Protein AF-A0AAV4U122-F1 (afdb_monomer)

Foldseek 3Di:
DDDDDDDDDDDDDDDPVVVVVVVVVCVVVVVVVVVVVVVVVVVVVVVVVVVVVVVVVVVVVVVVVVVVVVVVVVVVVVVVVVVVVVVVVVVCVVPADPVNVVVVVVVVVVVVVVVVVVDDPVRVVVVVVVVVVVVVVCVVPDDPVRVVVVVVVVVVVVVVCVVPDDPVNVVVVVVVVVVVVVVCVVPDDPVNVVVVVVVVVVVVVVVVVPADPVNVVVVVVVVVVVVVVVVVVVVVVVVPPCPPPPPPPVPPPPPPPPPPPPPPPPPPPPDPDPPPDDDDPDDDDPDPDDPDDDDDDPPPDPDPDDDPPPPPDPDDDDDDDDDDDDDDDDDDDDDDDDDDDDDD

pLDDT: mean 79.06, std 22.82, range [31.17, 98.69]

Radius of gyration: 51.63 Å; Cα contacts (8 Å, |Δi|>4): 10; chains: 1; bounding box: 134×92×146 Å

Sequence (344 aa):
MPPKKIAMPRKRRLSKECQNRQDEIRSDRSSEDRQSSLTNIRERTAKESMAKQQRQSNLESNRLSKLQDERSQMSEQREIMRQYNRECYQRFKANETQEERETRLEKQRVYQAQHRIAESPAQREGRLERERARKAEYKAAETREQRERRLERERARKAENIAAETPEERRRRLQYINERNQRVRVTETPEQRQRRLEYLRTWRSKSRAAETEEQRKDRLEDRRKLNARKKNAIKNKEDVVPDEPTVVIKAEPIEFDPEPLKVQNVKKDVGDTVLVGPTVIVKEEPITFGPEPSAYIVIKDEFVVCSEDDTESFADVLPFTKPTSHVTLSVACLGSGRKPSSDQ

Structure (mmCIF, N/CA/C/O backbone):
data_AF-A0AAV4U122-F1
#
_entry.id   AF-A0AAV4U122-F1
#
loop_
_atom_site.group_PDB
_atom_site.id
_atom_site.type_symbol
_atom_site.label_atom_id
_atom_site.label_alt_id
_atom_site.label_comp_id
_atom_site.label_asym_id
_atom_site.label_entity_id
_atom_site.label_seq_id
_atom_site.pdbx_PDB_ins_code
_atom_site.Cartn_x
_atom_site.Cartn_y
_atom_site.Cartn_z
_atom_site.occupancy
_atom_site.B_iso_or_equiv
_atom_site.auth_seq_id
_atom_site.auth_comp_id
_atom_site.auth_asym_id
_atom_site.auth_atom_id
_atom_site.pdbx_PDB_model_num
ATOM 1 N N . MET A 1 1 ? -77.690 -16.891 97.352 1.00 42.00 1 MET A N 1
ATOM 2 C CA . MET A 1 1 ? -78.975 -17.297 96.736 1.00 42.00 1 MET A CA 1
ATOM 3 C C . MET A 1 1 ? -78.689 -18.151 95.504 1.00 42.00 1 MET A C 1
ATOM 5 O O . MET A 1 1 ? -77.839 -17.734 94.726 1.00 42.00 1 MET A O 1
ATOM 9 N N . PRO A 1 2 ? -79.313 -19.330 95.326 1.00 45.41 2 PRO A N 1
ATOM 10 C CA . PRO A 1 2 ? -79.093 -20.171 94.147 1.00 45.41 2 PRO A CA 1
ATOM 11 C C . PRO A 1 2 ? -79.924 -19.693 92.933 1.00 45.41 2 PRO A C 1
ATOM 13 O O . PRO A 1 2 ? -81.013 -19.143 93.127 1.00 45.41 2 PRO A O 1
ATOM 16 N N . PRO A 1 3 ? -79.456 -19.902 91.684 1.00 52.69 3 PRO A N 1
ATOM 17 C CA . PRO A 1 3 ? -80.182 -19.499 90.480 1.00 52.69 3 PRO A CA 1
ATOM 18 C C . PRO A 1 3 ? -81.357 -20.442 90.168 1.00 52.69 3 PRO A C 1
ATOM 20 O O . PRO A 1 3 ? -81.241 -21.669 90.213 1.00 52.69 3 PRO A O 1
ATOM 23 N N . LYS A 1 4 ? -82.508 -19.843 89.835 1.00 50.03 4 LYS A N 1
ATOM 24 C CA . LYS A 1 4 ? -83.760 -20.523 89.472 1.00 50.03 4 LYS A CA 1
ATOM 25 C C . LYS A 1 4 ? -83.616 -21.244 88.125 1.00 50.03 4 LYS A C 1
ATOM 27 O O . LYS A 1 4 ? -83.270 -20.631 87.119 1.00 50.03 4 LYS A O 1
ATOM 32 N N . LYS A 1 5 ? -83.934 -22.542 88.105 1.00 50.88 5 LYS A N 1
ATOM 33 C CA . LYS A 1 5 ? -84.045 -23.356 86.885 1.00 50.88 5 LYS A CA 1
ATOM 34 C C . LYS A 1 5 ? -85.307 -22.946 86.113 1.00 50.88 5 LYS A C 1
ATOM 36 O O . LYS A 1 5 ? -86.414 -23.136 86.607 1.00 50.88 5 LYS A O 1
ATOM 41 N N . ILE A 1 6 ? -85.130 -22.390 84.915 1.00 54.75 6 ILE A N 1
ATOM 42 C CA . ILE A 1 6 ? -86.205 -22.098 83.955 1.00 54.75 6 ILE A CA 1
ATOM 43 C C . ILE A 1 6 ? -86.485 -23.379 83.157 1.00 54.75 6 ILE A C 1
ATOM 45 O O . ILE A 1 6 ? -85.580 -23.955 82.554 1.00 54.75 6 ILE A O 1
ATOM 49 N N . ALA A 1 7 ? -87.733 -23.850 83.190 1.00 48.88 7 ALA A N 1
ATOM 50 C CA . ALA A 1 7 ? -88.181 -25.032 82.462 1.00 48.88 7 ALA A CA 1
ATOM 51 C C . ALA A 1 7 ? -88.261 -24.751 80.950 1.00 48.88 7 ALA A C 1
ATOM 53 O O . ALA A 1 7 ? -88.903 -23.797 80.516 1.00 48.88 7 ALA A O 1
ATOM 54 N N . MET A 1 8 ? -87.612 -25.602 80.152 1.00 50.41 8 MET A N 1
ATOM 55 C CA . MET A 1 8 ? -87.604 -25.535 78.687 1.00 50.41 8 MET A CA 1
ATOM 56 C C . MET A 1 8 ? -88.864 -26.184 78.078 1.00 50.41 8 MET A C 1
ATOM 58 O O . MET A 1 8 ? -89.295 -27.240 78.552 1.00 50.41 8 MET A O 1
ATOM 62 N N . PRO A 1 9 ? -89.434 -25.616 76.997 1.00 50.59 9 PRO A N 1
ATOM 63 C CA . PRO A 1 9 ? -90.628 -26.142 76.343 1.00 50.59 9 PRO A CA 1
ATOM 64 C C . PRO A 1 9 ? -90.343 -27.428 75.548 1.00 50.59 9 PRO A C 1
ATOM 66 O O . PRO A 1 9 ? -89.332 -27.564 74.854 1.00 50.59 9 PRO A O 1
ATOM 69 N N . ARG A 1 10 ? -91.278 -28.384 75.630 1.00 50.94 10 ARG A N 1
ATOM 70 C CA . ARG A 1 10 ? -91.254 -29.660 74.898 1.00 50.94 10 ARG A CA 1
ATOM 71 C C . ARG A 1 10 ? -91.441 -29.428 73.393 1.00 50.94 10 ARG A C 1
ATOM 73 O O . ARG A 1 10 ? -92.459 -28.897 72.958 1.00 50.94 10 ARG A O 1
ATOM 80 N N . LYS A 1 11 ? -90.468 -29.879 72.595 1.00 52.28 11 LYS A N 1
ATOM 81 C CA . LYS A 1 11 ? -90.500 -29.849 71.125 1.00 52.28 11 LYS A CA 1
ATOM 82 C C . LYS A 1 11 ? -91.553 -30.831 70.586 1.00 52.28 11 LYS A C 1
ATOM 84 O O . LYS A 1 11 ? -91.496 -32.024 70.882 1.00 52.28 11 LYS A O 1
ATOM 89 N N . ARG A 1 12 ? -92.499 -30.329 69.782 1.00 51.66 12 ARG A N 1
ATOM 90 C CA . ARG A 1 12 ? -93.449 -31.129 68.986 1.00 51.66 12 ARG A CA 1
ATOM 91 C C . ARG A 1 12 ? -92.683 -31.961 67.944 1.00 51.66 12 ARG A C 1
ATOM 93 O O . ARG A 1 12 ? -91.868 -31.416 67.205 1.00 51.66 12 ARG A O 1
ATOM 100 N N . ARG A 1 13 ? -92.944 -33.273 67.894 1.00 49.69 13 ARG A N 1
ATOM 101 C CA . ARG A 1 13 ? -92.435 -34.200 66.868 1.00 49.69 13 ARG A CA 1
ATOM 102 C C . ARG A 1 13 ? -93.253 -34.026 65.584 1.00 49.69 13 ARG A C 1
ATOM 104 O O . ARG A 1 13 ? -94.455 -34.266 65.599 1.00 49.69 13 ARG A O 1
ATOM 111 N N . LEU A 1 14 ? -92.598 -33.595 64.508 1.00 53.72 14 LEU A N 1
ATOM 112 C CA . LEU A 1 14 ? -93.137 -33.597 63.144 1.00 53.72 14 LEU A CA 1
ATOM 113 C C . LEU A 1 14 ? -93.001 -35.005 62.528 1.00 53.72 14 LEU A C 1
ATOM 115 O O . LEU A 1 14 ? -92.142 -35.781 62.952 1.00 53.72 14 LEU A O 1
ATOM 119 N N . SER A 1 15 ? -93.879 -35.342 61.579 1.00 56.31 15 SER A N 1
ATOM 120 C CA . SER A 1 15 ? -93.974 -36.664 60.942 1.00 56.31 15 SER A CA 1
ATOM 121 C C . SER A 1 15 ? -92.798 -36.964 59.992 1.00 56.31 15 SER A C 1
ATOM 123 O O . SER A 1 15 ? -92.258 -36.072 59.336 1.00 56.31 15 SER A O 1
ATOM 125 N N . LYS A 1 16 ? -92.419 -38.250 59.914 1.00 55.59 16 LYS A N 1
ATOM 126 C CA . LYS A 1 16 ? -91.268 -38.788 59.156 1.00 55.59 16 LYS A CA 1
ATOM 127 C C . LYS A 1 16 ? -91.323 -38.558 57.635 1.00 55.59 16 LYS A C 1
ATOM 129 O O . LYS A 1 16 ? -90.273 -38.452 57.014 1.00 55.59 16 LYS A O 1
ATOM 134 N N . GLU A 1 17 ? -92.504 -38.422 57.028 1.00 50.78 17 GLU A N 1
ATOM 135 C CA . GLU A 1 17 ? -92.631 -38.171 55.576 1.00 50.78 17 GLU A CA 1
ATOM 136 C C . GLU A 1 17 ? -92.289 -36.729 55.165 1.00 50.78 17 GLU A C 1
ATOM 138 O O . GLU A 1 17 ? -91.822 -36.504 54.049 1.00 50.78 17 GLU A O 1
ATOM 143 N N . CYS A 1 18 ? -92.418 -35.747 56.066 1.00 51.50 18 CYS A N 1
ATOM 144 C CA . CYS A 1 18 ? -91.938 -34.384 55.809 1.00 51.50 18 CYS A CA 1
ATOM 145 C C . CYS A 1 18 ? -90.415 -34.242 55.954 1.00 51.50 18 CYS A C 1
ATOM 147 O O . CYS A 1 18 ? -89.854 -33.288 55.422 1.00 51.50 18 CYS A O 1
ATOM 149 N N . GLN A 1 19 ? -89.742 -35.166 56.647 1.00 54.59 19 GLN A N 1
ATOM 150 C CA . GLN A 1 19 ? -88.285 -35.141 56.813 1.00 54.59 19 GLN A CA 1
ATOM 151 C C . GLN A 1 19 ? -87.574 -35.623 55.538 1.00 54.59 19 GLN A C 1
ATOM 153 O O . GLN A 1 19 ? -86.720 -34.906 55.028 1.00 54.59 19 GLN A O 1
ATOM 158 N N . ASN A 1 20 ? -88.029 -36.720 54.920 1.00 54.62 20 ASN A N 1
ATOM 159 C CA . ASN A 1 20 ? -87.391 -37.254 53.705 1.00 54.62 20 ASN A CA 1
ATOM 160 C C . ASN A 1 20 ? -87.456 -36.305 52.486 1.00 54.62 20 ASN A C 1
ATOM 162 O O . ASN A 1 20 ? -86.464 -36.164 51.779 1.00 54.62 20 ASN A O 1
ATOM 166 N N . ARG A 1 21 ? -88.569 -35.585 52.257 1.00 53.28 21 ARG A N 1
ATOM 167 C CA . ARG A 1 21 ? -88.644 -34.568 51.178 1.00 53.28 21 ARG A CA 1
ATOM 168 C C . ARG A 1 21 ? -87.822 -33.307 51.465 1.00 53.28 21 ARG A C 1
ATOM 170 O O . ARG A 1 21 ? -87.384 -32.636 50.534 1.00 53.28 21 ARG A O 1
ATOM 177 N N . GLN A 1 22 ? -87.622 -32.958 52.738 1.00 55.34 22 GLN A N 1
ATOM 178 C CA . GLN A 1 22 ? -86.737 -31.851 53.110 1.00 55.34 22 GLN A CA 1
ATOM 179 C C . GLN A 1 22 ? -85.260 -32.219 52.944 1.00 55.34 22 GLN A C 1
ATOM 181 O O . GLN A 1 22 ? -84.455 -31.326 52.679 1.00 55.34 22 GLN A O 1
ATOM 186 N N . ASP A 1 23 ? -84.916 -33.503 53.048 1.00 54.56 23 ASP A N 1
ATOM 187 C CA . ASP A 1 23 ? -83.544 -33.988 52.922 1.00 54.56 23 ASP A CA 1
ATOM 188 C C . ASP A 1 23 ? -83.091 -34.133 51.451 1.00 54.56 23 ASP A C 1
ATOM 190 O O . ASP A 1 23 ? -81.953 -33.776 51.149 1.00 54.56 23 ASP A O 1
ATOM 194 N N . GLU A 1 24 ? -83.969 -34.498 50.504 1.00 55.50 24 GLU A N 1
ATOM 195 C CA . GLU A 1 24 ? -83.653 -34.469 49.054 1.00 55.50 24 GLU A CA 1
ATOM 196 C C . GLU A 1 24 ? -83.490 -33.035 48.509 1.00 55.50 24 GLU A C 1
ATOM 198 O O . GLU A 1 24 ? -82.498 -32.725 47.852 1.00 55.50 24 GLU A O 1
ATOM 203 N N . ILE A 1 25 ? -84.384 -32.101 48.862 1.00 56.69 25 ILE A N 1
ATOM 204 C CA . ILE A 1 25 ? -84.258 -30.689 48.441 1.00 56.69 25 ILE A CA 1
ATOM 205 C C . ILE A 1 25 ? -83.037 -30.018 49.100 1.00 56.69 25 ILE A C 1
ATOM 207 O O . ILE A 1 25 ? -82.433 -29.111 48.521 1.00 56.69 25 ILE A O 1
ATOM 211 N N . ARG A 1 26 ? -82.636 -30.463 50.301 1.00 56.09 26 ARG A N 1
ATOM 212 C CA . ARG A 1 26 ? -81.369 -30.051 50.928 1.00 56.09 26 ARG A CA 1
ATOM 213 C C . ARG A 1 26 ? -80.151 -30.656 50.245 1.00 56.09 26 ARG A C 1
ATOM 215 O O . ARG A 1 26 ? -79.143 -29.963 50.179 1.00 56.09 26 ARG A O 1
ATOM 222 N N . SER A 1 27 ? -80.226 -31.894 49.763 1.00 56.31 27 SER A N 1
ATOM 223 C CA . SER A 1 27 ? -79.145 -32.564 49.031 1.00 56.31 27 SER A CA 1
ATOM 224 C C . SER A 1 27 ? -78.808 -31.826 47.733 1.00 56.31 27 SER A C 1
ATOM 226 O O . SER A 1 27 ? -77.652 -31.454 47.523 1.00 56.31 27 SER A O 1
ATOM 228 N N . ASP A 1 28 ? -79.817 -31.514 46.917 1.00 53.84 28 ASP A N 1
ATOM 229 C CA . ASP A 1 28 ? -79.586 -30.942 45.585 1.00 53.84 28 ASP A CA 1
ATOM 230 C C . ASP A 1 28 ? -79.215 -29.456 45.640 1.00 53.84 28 ASP A C 1
ATOM 232 O O . ASP A 1 28 ? -78.222 -29.061 45.021 1.00 53.84 28 ASP A O 1
ATOM 236 N N . ARG A 1 29 ? -79.884 -28.655 46.490 1.00 58.53 29 ARG A N 1
ATOM 237 C CA . ARG A 1 29 ? -79.462 -27.263 46.761 1.00 58.53 29 ARG A CA 1
ATOM 238 C C . ARG A 1 29 ? -78.076 -27.200 47.400 1.00 58.53 29 ARG A C 1
ATOM 240 O O . ARG A 1 29 ? -77.280 -26.334 47.059 1.00 58.53 29 ARG A O 1
ATOM 247 N N . SER A 1 30 ? -77.736 -28.162 48.263 1.00 60.34 30 SER A N 1
ATOM 248 C CA . SER A 1 30 ? -76.383 -28.268 48.817 1.00 60.34 30 SER A CA 1
ATOM 249 C C . SER A 1 30 ? -75.344 -28.629 47.754 1.00 60.34 30 SER A C 1
ATOM 251 O O . SER A 1 30 ? -74.167 -28.368 47.996 1.00 60.34 30 SER A O 1
ATOM 253 N N . SER A 1 31 ? -75.709 -29.262 46.638 1.00 70.06 31 SER A N 1
ATOM 254 C CA . SER A 1 31 ? -74.754 -29.643 45.591 1.00 70.06 31 SER A CA 1
ATOM 255 C C . SER A 1 31 ? -74.416 -28.456 44.682 1.00 70.06 31 SER A C 1
ATOM 257 O O . SER A 1 31 ? -73.237 -28.195 44.440 1.00 70.06 31 SER A O 1
ATOM 259 N N . GLU A 1 32 ? -75.421 -27.671 44.282 1.00 75.44 32 GLU A N 1
ATOM 260 C CA . GLU A 1 32 ? -75.258 -26.467 43.460 1.00 75.44 32 GLU A CA 1
ATOM 261 C C . GLU A 1 32 ? -74.572 -25.341 44.244 1.00 75.44 32 GLU A C 1
ATOM 263 O O . GLU A 1 32 ? -73.633 -24.723 43.741 1.00 75.44 32 GLU A O 1
ATOM 268 N N . ASP A 1 33 ? -74.934 -25.148 45.519 1.00 77.12 33 ASP A N 1
ATOM 269 C CA . ASP A 1 33 ? -74.261 -24.187 46.401 1.00 77.12 33 ASP A CA 1
ATOM 270 C C . ASP A 1 33 ? -72.794 -24.575 46.645 1.00 77.12 33 ASP A C 1
ATOM 272 O O . ASP A 1 33 ? -71.914 -23.712 46.709 1.00 77.12 33 ASP A O 1
ATOM 276 N N . ARG A 1 34 ? -72.486 -25.880 46.728 1.00 79.25 34 ARG A N 1
ATOM 277 C CA . ARG A 1 34 ? -71.097 -26.368 46.810 1.00 79.25 34 ARG A CA 1
ATOM 278 C C . ARG A 1 34 ? -70.343 -26.130 45.509 1.00 79.25 34 ARG A C 1
ATOM 280 O O . ARG A 1 34 ? -69.203 -25.679 45.565 1.00 79.25 34 ARG A O 1
ATOM 287 N N . GLN A 1 35 ? -70.948 -26.395 44.354 1.00 83.12 35 GLN A N 1
ATOM 288 C CA . GLN A 1 35 ? -70.315 -26.131 43.060 1.00 83.12 35 GLN A CA 1
ATOM 289 C C . GLN A 1 35 ? -70.069 -24.630 42.853 1.00 83.12 35 GLN A C 1
ATOM 291 O O . GLN A 1 35 ? -68.960 -24.257 42.477 1.00 83.12 35 GLN A O 1
ATOM 296 N N . SER A 1 36 ? -71.031 -23.771 43.202 1.00 84.12 36 SER A N 1
ATOM 297 C CA . SER A 1 36 ? -70.886 -22.309 43.161 1.00 84.12 36 SER A CA 1
ATOM 298 C C . SER A 1 36 ? -69.843 -21.793 44.161 1.00 84.12 36 SER A C 1
ATOM 300 O O . SER A 1 36 ? -69.039 -20.908 43.862 1.00 84.12 36 SER A O 1
ATOM 302 N N . SER A 1 37 ? -69.777 -22.371 45.361 1.00 87.31 37 SER A N 1
ATOM 303 C CA . SER A 1 37 ? -68.721 -22.054 46.328 1.00 87.31 37 SER A CA 1
ATOM 304 C C . SER A 1 37 ? -67.335 -22.421 45.785 1.00 87.31 37 SER A C 1
ATOM 306 O O . SER A 1 37 ? -66.404 -21.617 45.852 1.00 87.31 37 SER A O 1
ATOM 308 N N . LEU A 1 38 ? -67.200 -23.600 45.171 1.00 89.00 38 LEU A N 1
ATOM 309 C CA . LEU A 1 38 ? -65.943 -24.068 44.591 1.00 89.00 38 LEU A CA 1
ATOM 310 C C . LEU A 1 38 ? -65.503 -23.234 43.381 1.00 89.00 38 LEU A C 1
ATOM 312 O O . LEU A 1 38 ? -64.308 -22.957 43.254 1.00 89.00 38 LEU A O 1
ATOM 316 N N . THR A 1 39 ? -66.422 -22.800 42.513 1.00 88.50 39 THR A N 1
ATOM 317 C CA . THR A 1 39 ? -66.088 -21.898 41.396 1.00 88.50 39 THR A CA 1
ATOM 318 C C . THR A 1 39 ? -65.634 -20.536 41.910 1.00 88.50 39 THR A C 1
ATOM 320 O O . THR A 1 39 ? -64.586 -20.055 41.487 1.00 88.50 39 THR A O 1
ATOM 323 N N . ASN A 1 40 ? -66.316 -19.971 42.909 1.00 91.62 40 ASN A N 1
ATOM 324 C CA . ASN A 1 40 ? -65.905 -18.719 43.550 1.00 91.62 40 ASN A CA 1
ATOM 325 C C . ASN A 1 40 ? -64.517 -18.817 44.209 1.00 91.62 40 ASN A C 1
ATOM 327 O O . ASN A 1 40 ? -63.716 -17.884 44.119 1.00 91.62 40 ASN A O 1
ATOM 331 N N . ILE A 1 41 ? -64.197 -19.945 44.852 1.00 92.44 41 ILE A N 1
ATOM 332 C CA . ILE A 1 41 ? -62.864 -20.192 45.425 1.00 92.44 41 ILE A CA 1
ATOM 333 C C . ILE A 1 41 ? -61.809 -20.296 44.313 1.00 92.44 41 ILE A C 1
ATOM 335 O O . ILE A 1 41 ? -60.740 -19.689 44.421 1.00 92.44 41 ILE A O 1
ATOM 339 N N . ARG A 1 42 ? -62.097 -21.010 43.217 1.00 93.75 42 ARG A N 1
ATOM 340 C CA . ARG A 1 42 ? -61.193 -21.112 42.055 1.00 93.75 42 ARG A CA 1
ATOM 341 C C . ARG A 1 42 ? -60.948 -19.759 41.393 1.00 93.75 42 ARG A C 1
ATOM 343 O O . ARG A 1 42 ? -59.808 -19.424 41.100 1.00 93.75 42 ARG A O 1
ATOM 350 N N . GLU A 1 43 ? -61.984 -18.947 41.213 1.00 94.00 43 GLU A N 1
ATOM 351 C CA . GLU A 1 43 ? -61.835 -17.607 40.646 1.00 94.00 43 GLU A CA 1
ATOM 352 C C . GLU A 1 43 ? -61.028 -16.679 41.550 1.00 94.00 43 GLU A C 1
ATOM 354 O O . GLU A 1 43 ? -60.183 -15.931 41.062 1.00 94.00 43 GLU A O 1
ATOM 359 N N . ARG A 1 44 ? -61.254 -16.719 42.868 1.00 94.75 44 ARG A N 1
ATOM 360 C CA . ARG A 1 44 ? -60.465 -15.927 43.824 1.00 94.75 44 ARG A CA 1
ATOM 361 C C . ARG A 1 44 ? -59.003 -16.350 43.817 1.00 94.75 44 ARG A C 1
ATOM 363 O O . ARG A 1 44 ? -58.136 -15.492 43.704 1.00 94.75 44 ARG A O 1
ATOM 370 N N . THR A 1 45 ? -58.731 -17.653 43.861 1.00 94.62 45 THR A N 1
ATOM 371 C CA . THR A 1 45 ? -57.356 -18.175 43.819 1.00 94.62 45 THR A CA 1
ATOM 372 C C . THR A 1 45 ? -56.657 -17.858 42.495 1.00 94.62 45 THR A C 1
ATOM 374 O O . THR A 1 45 ? -55.495 -17.461 42.520 1.00 94.62 45 THR A O 1
ATOM 377 N N . ALA A 1 46 ? -57.361 -17.920 41.358 1.00 95.06 46 ALA A N 1
ATOM 378 C CA . ALA A 1 46 ? -56.834 -17.510 40.054 1.00 95.06 46 ALA A CA 1
ATOM 379 C C . ALA A 1 46 ? -56.570 -15.994 39.970 1.00 95.06 46 ALA A C 1
ATOM 381 O O . ALA A 1 46 ? -55.527 -15.559 39.479 1.00 95.06 46 ALA A O 1
ATOM 382 N N . LYS A 1 47 ? -57.483 -15.161 40.488 1.00 96.19 47 LYS A N 1
ATOM 383 C CA . LYS A 1 47 ? -57.287 -13.703 40.568 1.00 96.19 47 LYS A CA 1
ATOM 384 C C . LYS A 1 47 ? -56.101 -13.357 41.467 1.00 96.19 47 LYS A C 1
ATOM 386 O O . LYS A 1 47 ? -55.282 -12.518 41.102 1.00 96.19 47 LYS A O 1
ATOM 391 N N . GLU A 1 48 ? -55.961 -14.031 42.606 1.00 96.69 48 GLU A N 1
ATOM 392 C CA . GLU A 1 48 ? -54.811 -13.870 43.495 1.00 96.69 48 GLU A CA 1
ATOM 393 C C . GLU A 1 48 ? -53.501 -14.335 42.851 1.00 96.69 48 GLU A C 1
ATOM 395 O O . GLU A 1 48 ? -52.484 -13.660 43.012 1.00 96.69 48 GLU A O 1
ATOM 400 N N . SER A 1 49 ? -53.494 -15.449 42.109 1.00 96.75 49 SER A N 1
ATOM 401 C CA . SER A 1 49 ? -52.290 -15.915 41.413 1.00 96.75 49 SER A CA 1
ATOM 402 C C . SER A 1 49 ? -51.875 -14.956 40.301 1.00 96.75 49 SER A C 1
ATOM 404 O O . SER A 1 49 ? -50.693 -14.630 40.207 1.00 96.75 49 SER A O 1
ATOM 406 N N . MET A 1 50 ? -52.825 -14.433 39.517 1.00 95.75 50 MET A N 1
ATOM 407 C CA . MET A 1 50 ? -52.532 -13.413 38.504 1.00 95.75 50 MET A CA 1
ATOM 408 C C . MET A 1 50 ? -52.041 -12.111 39.139 1.00 95.75 50 MET A C 1
ATOM 410 O O . MET A 1 50 ? -51.040 -11.555 38.696 1.00 95.75 50 MET A O 1
ATOM 414 N N . ALA A 1 51 ? -52.668 -11.650 40.225 1.00 96.62 51 ALA A N 1
ATOM 415 C CA . ALA A 1 51 ? -52.209 -10.465 40.946 1.00 96.62 51 ALA A CA 1
ATOM 416 C C . ALA A 1 51 ? -50.792 -10.653 41.517 1.00 96.62 51 ALA A C 1
ATOM 418 O O . ALA A 1 51 ? -49.987 -9.720 41.502 1.00 96.62 51 ALA A O 1
ATOM 419 N N . LYS A 1 52 ? -50.452 -11.859 41.995 1.00 97.25 52 LYS A N 1
ATOM 420 C CA . LYS A 1 52 ? -49.090 -12.204 42.434 1.00 97.25 52 LYS A CA 1
ATOM 421 C C . LYS A 1 52 ? -48.098 -12.183 41.270 1.00 97.25 52 LYS A C 1
ATOM 423 O O . LYS A 1 52 ? -47.051 -11.558 41.413 1.00 97.25 52 LYS A O 1
ATOM 428 N N . GLN A 1 53 ? -48.436 -12.786 40.129 1.00 96.50 53 GLN A N 1
ATOM 429 C CA . GLN A 1 53 ? -47.597 -12.754 38.925 1.00 96.50 53 GLN A CA 1
ATOM 430 C C . GLN A 1 53 ? -47.385 -11.326 38.416 1.00 96.50 53 GLN A C 1
ATOM 432 O O . GLN A 1 53 ? -46.259 -10.942 38.120 1.00 96.50 53 GLN A O 1
ATOM 437 N N . GLN A 1 54 ? -48.431 -10.499 38.390 1.00 97.12 54 GLN A N 1
ATOM 438 C CA . GLN A 1 54 ? -48.319 -9.102 37.974 1.00 97.12 54 GLN A CA 1
ATOM 439 C C . GLN A 1 54 ? -47.442 -8.294 38.937 1.00 97.12 54 GLN A C 1
ATOM 441 O O . GLN A 1 54 ? -46.609 -7.504 38.502 1.00 97.12 54 GLN A O 1
ATOM 446 N N . ARG A 1 55 ? -47.570 -8.512 40.254 1.00 97.25 55 ARG A N 1
ATOM 447 C CA . ARG A 1 55 ? -46.677 -7.890 41.245 1.00 97.25 55 ARG A CA 1
ATOM 448 C C . ARG A 1 55 ? -45.227 -8.322 41.047 1.00 97.25 55 ARG A C 1
ATOM 450 O O . ARG A 1 55 ? -44.346 -7.474 41.120 1.00 97.25 55 ARG A O 1
ATOM 457 N N . GLN A 1 56 ? -44.981 -9.605 40.787 1.00 96.81 56 GLN A N 1
ATOM 458 C CA . GLN A 1 56 ? -43.640 -10.114 40.493 1.00 96.81 56 GLN A CA 1
ATOM 459 C C . GLN A 1 56 ? -43.075 -9.487 39.219 1.00 96.81 56 GLN A C 1
ATOM 461 O O . GLN A 1 56 ? -41.983 -8.934 39.265 1.00 96.81 56 GLN A O 1
ATOM 466 N N . SER A 1 57 ? -43.851 -9.462 38.137 1.00 97.38 57 SER A N 1
ATOM 467 C CA . SER A 1 57 ? -43.464 -8.826 36.876 1.00 97.38 57 SER A CA 1
ATOM 468 C C . SER A 1 57 ? -43.152 -7.336 37.057 1.00 97.38 57 SER A C 1
ATOM 470 O O . SER A 1 57 ? -42.117 -6.866 36.596 1.00 97.38 57 SER A O 1
ATOM 472 N N . ASN A 1 58 ? -43.966 -6.595 37.813 1.00 97.75 58 ASN A N 1
ATOM 473 C CA . ASN A 1 58 ? -43.695 -5.186 38.110 1.00 97.75 58 ASN A CA 1
ATOM 474 C C . ASN A 1 58 ? -42.412 -5.001 38.941 1.00 97.75 58 ASN A C 1
ATOM 476 O O . ASN A 1 58 ? -41.645 -4.070 38.698 1.00 97.75 58 ASN A O 1
ATOM 480 N N . LEU A 1 59 ? -42.156 -5.880 39.915 1.00 97.56 59 LEU A N 1
ATOM 481 C CA . LEU A 1 59 ? -40.925 -5.853 40.710 1.00 97.56 59 LEU A CA 1
ATOM 482 C C . LEU A 1 59 ? -39.692 -6.165 39.858 1.00 97.56 59 LEU A C 1
ATOM 484 O O . LEU A 1 59 ? -38.659 -5.522 40.031 1.00 97.56 59 LEU A O 1
ATOM 488 N N . GLU A 1 60 ? -39.791 -7.127 38.944 1.00 98.06 60 GLU A N 1
ATOM 489 C CA . GLU A 1 60 ? -38.723 -7.467 38.005 1.00 98.06 60 GLU A CA 1
ATOM 490 C C . GLU A 1 60 ? -38.451 -6.325 37.027 1.00 98.06 60 GLU A C 1
ATOM 492 O O . GLU A 1 60 ? -37.298 -5.923 36.888 1.00 98.06 60 GLU A O 1
ATOM 497 N N . SER A 1 61 ? -39.490 -5.720 36.447 1.00 97.62 61 SER A N 1
ATOM 498 C CA . SER A 1 61 ? -39.361 -4.537 35.587 1.00 97.62 61 SER A CA 1
ATOM 499 C C . SER A 1 61 ? -38.685 -3.373 36.313 1.00 97.62 61 SER A C 1
ATOM 501 O O . SER A 1 61 ? -37.753 -2.773 35.782 1.00 97.62 61 SER A O 1
ATOM 503 N N . ASN A 1 62 ? -39.071 -3.098 37.563 1.00 97.75 62 ASN A N 1
ATOM 504 C CA . ASN A 1 62 ? -38.437 -2.052 38.371 1.00 97.75 62 ASN A CA 1
ATOM 505 C C . ASN A 1 62 ? -36.968 -2.373 38.689 1.00 97.75 62 ASN A C 1
ATOM 507 O O . ASN A 1 62 ? -36.118 -1.483 38.659 1.00 97.75 62 ASN A O 1
ATOM 511 N N . ARG A 1 63 ? -36.645 -3.642 38.975 1.00 98.00 63 ARG A N 1
ATOM 512 C CA . ARG A 1 63 ? -35.257 -4.088 39.189 1.00 98.00 63 ARG A CA 1
ATOM 513 C C . ARG A 1 63 ? -34.416 -3.928 37.926 1.00 98.00 63 ARG A C 1
ATOM 515 O O . ARG A 1 63 ? -33.298 -3.431 38.016 1.00 98.00 63 ARG A O 1
ATOM 522 N N . LEU A 1 64 ? -34.945 -4.322 36.769 1.00 98.06 64 LEU A N 1
ATOM 523 C CA . LEU A 1 64 ? -34.258 -4.202 35.484 1.00 98.06 64 LEU A CA 1
ATOM 524 C C . LEU A 1 64 ? -34.038 -2.741 35.091 1.00 98.06 64 LEU A C 1
ATOM 526 O O . LEU A 1 64 ? -32.925 -2.395 34.707 1.00 98.06 64 LEU A O 1
ATOM 530 N N . SER A 1 65 ? -35.050 -1.884 35.265 1.00 97.81 65 SER A N 1
ATOM 531 C CA . SER A 1 65 ? -34.914 -0.440 35.041 1.00 97.81 65 SER A CA 1
ATOM 532 C C . SER A 1 65 ? -33.795 0.140 35.902 1.00 97.81 65 SER A C 1
ATOM 534 O O . SER A 1 65 ? -32.895 0.792 35.383 1.00 97.81 65 SER A O 1
ATOM 536 N N . LYS A 1 66 ? -33.775 -0.187 37.201 1.00 98.00 66 LYS A N 1
ATOM 537 C CA . LYS A 1 66 ? -32.732 0.289 38.116 1.00 98.00 66 LYS A CA 1
ATOM 538 C C . LYS A 1 66 ? -31.328 -0.168 37.697 1.00 98.00 66 LYS A C 1
ATOM 540 O O . LYS A 1 66 ? -30.400 0.632 37.695 1.00 98.00 66 LYS A O 1
ATOM 545 N N . LEU A 1 67 ? -31.170 -1.435 37.308 1.00 97.94 67 LEU A N 1
ATOM 546 C CA . LEU A 1 67 ? -29.888 -1.958 36.817 1.00 97.94 67 LEU A CA 1
ATOM 547 C C . LEU A 1 67 ? -29.450 -1.289 35.506 1.00 97.94 67 LEU A C 1
ATOM 549 O O . LEU A 1 67 ? -28.255 -1.090 35.280 1.00 97.94 67 LEU A O 1
ATOM 553 N N . GLN A 1 68 ? -30.398 -0.953 34.631 1.00 97.25 68 GLN A N 1
ATOM 554 C CA . GLN A 1 68 ? -30.117 -0.245 33.387 1.00 97.25 68 GLN A CA 1
ATOM 555 C C . GLN A 1 68 ? -29.660 1.195 33.648 1.00 97.25 68 GLN A C 1
ATOM 557 O O . GLN A 1 68 ? -28.692 1.640 33.024 1.00 97.25 68 GLN A O 1
ATOM 562 N N . ASP A 1 69 ? -30.286 1.888 34.597 1.00 97.50 69 ASP A N 1
ATOM 563 C CA . ASP A 1 69 ? -29.892 3.237 35.009 1.00 97.50 69 ASP A CA 1
ATOM 564 C C . ASP A 1 69 ? -28.492 3.229 35.637 1.00 97.50 69 ASP A C 1
ATOM 566 O O . ASP A 1 69 ? -27.622 3.998 35.227 1.00 97.50 69 ASP A O 1
ATOM 570 N N . GLU A 1 70 ? -28.218 2.290 36.549 1.00 97.69 70 GLU A N 1
ATOM 571 C CA . GLU A 1 70 ? -26.892 2.109 37.158 1.00 97.69 70 GLU A CA 1
ATOM 572 C C . GLU A 1 70 ? -25.817 1.791 36.103 1.00 97.69 70 GLU A C 1
ATOM 574 O O . GLU A 1 70 ? -24.720 2.357 36.126 1.00 97.69 70 GLU A O 1
ATOM 579 N N . ARG A 1 71 ? -26.120 0.930 35.120 1.00 97.94 71 ARG A N 1
ATOM 580 C CA . ARG A 1 71 ? -25.200 0.625 34.011 1.00 97.94 71 ARG A CA 1
ATOM 581 C C . ARG A 1 71 ? -24.931 1.853 33.140 1.00 97.94 71 ARG A C 1
ATOM 583 O O . ARG A 1 71 ? -23.792 2.034 32.704 1.00 97.94 71 ARG A O 1
ATOM 590 N N . SER A 1 72 ? -25.950 2.676 32.901 1.00 97.31 72 SER A N 1
ATOM 591 C CA . SER A 1 72 ? -25.839 3.909 32.116 1.00 97.31 72 SER A CA 1
ATOM 592 C C . SER A 1 72 ? -24.968 4.931 32.846 1.00 97.31 72 SER A C 1
ATOM 594 O O . SER A 1 72 ? -23.963 5.366 32.284 1.00 97.31 72 SER A O 1
ATOM 596 N N . GLN A 1 73 ? -25.226 5.174 34.134 1.00 97.00 73 GLN A N 1
ATOM 597 C CA . GLN A 1 73 ? -24.404 6.045 34.985 1.00 97.00 73 GLN A CA 1
ATOM 598 C C . GLN A 1 73 ? -22.942 5.584 35.047 1.00 97.00 73 GLN A C 1
ATOM 600 O O . GLN A 1 73 ? -22.023 6.384 34.877 1.00 97.00 73 GLN A O 1
ATOM 605 N N . MET A 1 74 ? -22.698 4.282 35.219 1.00 97.25 74 MET A N 1
ATOM 606 C CA . MET A 1 74 ? -21.337 3.735 35.212 1.00 97.25 74 MET A CA 1
ATOM 607 C C . MET A 1 74 ? -20.647 3.899 33.853 1.00 97.25 74 MET A C 1
ATOM 609 O O . MET A 1 74 ? -19.430 4.091 33.796 1.00 97.25 74 MET A O 1
ATOM 613 N N . SER A 1 75 ? -21.390 3.807 32.747 1.00 97.62 75 SER A N 1
ATOM 614 C CA . SER A 1 75 ? -20.840 4.032 31.408 1.00 97.62 75 SER A CA 1
ATOM 615 C C . SER A 1 75 ? -20.477 5.501 31.178 1.00 97.62 75 SER A C 1
ATOM 617 O O . SER A 1 75 ? -19.389 5.779 30.672 1.00 97.62 75 SER A O 1
ATOM 619 N N . GLU A 1 76 ? -21.317 6.428 31.642 1.00 97.69 76 GLU A N 1
ATOM 620 C CA . GLU A 1 76 ? -21.085 7.872 31.572 1.00 97.69 76 GLU A CA 1
ATOM 621 C C . GLU A 1 76 ? -19.876 8.276 32.414 1.00 97.69 76 GLU A C 1
ATOM 623 O O . GLU A 1 76 ? -18.967 8.933 31.913 1.00 97.69 76 GLU A O 1
ATOM 628 N N . GLN A 1 77 ? -19.791 7.797 33.658 1.00 97.62 77 GLN A N 1
ATOM 629 C CA . GLN A 1 77 ? -18.635 8.038 34.524 1.00 97.62 77 GLN A CA 1
ATOM 630 C C . GLN A 1 77 ? -17.328 7.527 33.900 1.00 97.62 77 GLN A C 1
ATOM 632 O O . GLN A 1 77 ? -16.299 8.205 33.959 1.00 97.62 77 GLN A O 1
ATOM 637 N N . ARG A 1 78 ? -17.351 6.350 33.256 1.00 98.06 78 ARG A N 1
ATOM 638 C CA . ARG A 1 78 ? -16.185 5.826 32.526 1.00 98.06 78 ARG A CA 1
ATOM 639 C C . ARG A 1 78 ? -15.804 6.715 31.349 1.00 98.06 78 ARG A C 1
ATOM 641 O O . ARG A 1 78 ? -14.611 6.889 31.105 1.00 98.06 78 ARG A O 1
ATOM 648 N N . GLU A 1 79 ? -16.772 7.260 30.619 1.00 98.19 79 GLU A N 1
ATOM 649 C CA . GLU A 1 79 ? -16.485 8.144 29.489 1.00 98.19 79 GLU A CA 1
ATOM 650 C C . GLU A 1 79 ? -15.952 9.503 29.951 1.00 98.19 79 GLU A C 1
ATOM 652 O O . GLU A 1 79 ? -14.960 9.971 29.394 1.00 98.19 79 GLU A O 1
ATOM 657 N N . ILE A 1 80 ? -16.500 10.073 31.029 1.00 98.38 80 ILE A N 1
ATOM 658 C CA . ILE A 1 80 ? -15.966 11.281 31.675 1.00 98.38 80 ILE A CA 1
ATOM 659 C C . ILE A 1 80 ? -14.507 11.052 32.090 1.00 98.38 80 ILE A C 1
ATOM 661 O O . ILE A 1 80 ? -13.633 11.854 31.767 1.00 98.38 80 ILE A O 1
ATOM 665 N N . MET A 1 81 ? -14.203 9.915 32.724 1.00 98.25 81 MET A N 1
ATOM 666 C CA . MET A 1 81 ? -12.830 9.578 33.110 1.00 98.25 81 MET A CA 1
ATOM 667 C C . MET A 1 81 ? -11.902 9.416 31.892 1.00 98.25 81 MET A C 1
ATOM 669 O O . MET A 1 81 ? -10.745 9.835 31.917 1.00 98.25 81 MET A O 1
ATOM 673 N N . ARG A 1 82 ? -12.392 8.837 30.787 1.00 98.19 82 ARG A N 1
ATOM 674 C CA . ARG A 1 82 ? -11.628 8.741 29.530 1.00 98.19 82 ARG A CA 1
ATOM 675 C C . ARG A 1 82 ? -11.369 10.114 28.916 1.00 98.19 82 ARG A C 1
ATOM 677 O O . ARG A 1 82 ? -10.265 10.335 28.424 1.00 98.19 82 ARG A O 1
ATOM 684 N N . GLN A 1 83 ? -12.351 11.012 28.934 1.00 98.44 83 GLN A N 1
ATOM 685 C CA . GLN A 1 83 ? -12.204 12.390 28.459 1.00 98.44 83 GLN A CA 1
ATOM 686 C C . GLN A 1 83 ? -11.156 13.136 29.280 1.00 98.44 83 GLN A C 1
ATOM 688 O O . GLN A 1 83 ? -10.182 13.616 28.705 1.00 98.44 83 GLN A O 1
ATOM 693 N N . TYR A 1 84 ? -11.280 13.104 30.607 1.00 98.31 84 TYR A N 1
ATOM 694 C CA . TYR A 1 84 ? -10.313 13.705 31.521 1.00 98.31 84 TYR A CA 1
ATOM 695 C C . TYR A 1 84 ? -8.885 13.193 31.266 1.00 98.31 84 TYR A C 1
ATOM 697 O O . TYR A 1 84 ? -7.965 13.982 31.066 1.00 98.31 84 TYR A O 1
ATOM 705 N N . ASN A 1 85 ? -8.694 11.874 31.146 1.00 98.19 85 ASN A N 1
ATOM 706 C CA . ASN A 1 85 ? -7.381 11.295 30.843 1.00 98.19 85 ASN A CA 1
ATOM 707 C C . ASN A 1 85 ? -6.835 11.722 29.469 1.00 98.19 85 ASN A C 1
ATOM 709 O O . ASN A 1 85 ? -5.631 11.959 29.335 1.00 98.19 85 ASN A O 1
ATOM 713 N N . ARG A 1 86 ? -7.694 11.841 28.443 1.00 98.38 86 ARG A N 1
ATOM 714 C CA . ARG A 1 86 ? -7.296 12.360 27.123 1.00 98.38 86 ARG A CA 1
ATOM 715 C C . ARG A 1 86 ? -6.827 13.809 27.225 1.00 98.38 86 ARG A C 1
ATOM 717 O O . ARG A 1 86 ? -5.786 14.132 26.658 1.00 98.38 86 ARG A O 1
ATOM 724 N N . GLU A 1 87 ? -7.545 14.651 27.960 1.00 98.50 87 GLU A N 1
ATOM 725 C CA . GLU A 1 87 ? -7.191 16.059 28.163 1.00 98.50 87 GLU A CA 1
ATOM 726 C C . GLU A 1 87 ? -5.895 16.217 28.959 1.00 98.50 87 GLU A C 1
ATOM 728 O O . GLU A 1 87 ? -5.003 16.951 28.535 1.00 98.50 87 GLU A O 1
ATOM 733 N N . CYS A 1 88 ? -5.736 15.485 30.064 1.00 98.31 88 CYS A N 1
ATOM 734 C CA . CYS A 1 88 ? -4.494 15.472 30.836 1.00 98.31 88 CYS A CA 1
ATOM 735 C C . CYS A 1 88 ? -3.302 15.047 29.971 1.00 98.31 88 CYS A C 1
ATOM 737 O O . CYS A 1 88 ? -2.256 15.693 30.004 1.00 98.31 88 CYS A O 1
ATOM 739 N N . TYR A 1 89 ? -3.464 14.009 29.146 1.00 97.31 89 TYR A N 1
ATOM 740 C CA . TYR A 1 89 ? -2.414 13.549 28.239 1.00 97.31 89 TYR A CA 1
ATOM 741 C C . TYR A 1 89 ? -2.089 14.563 27.134 1.00 97.31 89 TYR A C 1
ATOM 743 O O . TYR A 1 89 ? -0.924 14.742 26.778 1.00 97.31 89 TYR A O 1
ATOM 751 N N . GLN A 1 90 ? -3.099 15.247 26.591 1.00 97.88 90 GLN A N 1
ATOM 752 C CA . GLN A 1 90 ? -2.894 16.318 25.614 1.00 97.88 90 GLN A CA 1
ATOM 753 C C . GLN A 1 90 ? -2.159 17.509 26.232 1.00 97.88 90 GLN A C 1
ATOM 755 O O . GLN A 1 90 ? -1.213 18.001 25.624 1.00 97.88 90 GLN A O 1
ATOM 760 N N . ARG A 1 91 ? -2.531 17.927 27.449 1.00 98.38 91 ARG A N 1
ATOM 761 C CA . ARG A 1 91 ? -1.833 18.991 28.190 1.00 98.38 91 ARG A CA 1
ATOM 762 C C . ARG A 1 91 ? -0.386 18.612 28.490 1.00 98.38 91 ARG A C 1
ATOM 764 O O . ARG A 1 91 ? 0.505 19.419 28.258 1.00 98.38 91 ARG A O 1
ATOM 771 N N . PHE A 1 92 ? -0.147 17.375 28.929 1.00 97.81 92 PHE A N 1
ATOM 772 C CA . PHE A 1 92 ? 1.205 16.853 29.130 1.00 97.81 92 PHE A CA 1
ATOM 773 C C . PHE A 1 92 ? 2.036 16.936 27.841 1.00 97.81 92 PHE A C 1
ATOM 775 O O . PHE A 1 92 ? 3.144 17.452 27.866 1.00 97.81 92 PHE A O 1
ATOM 782 N N . LYS A 1 93 ? 1.480 16.513 26.696 1.00 97.50 93 LYS A N 1
ATOM 783 C CA . LYS A 1 93 ? 2.156 16.617 25.391 1.00 97.50 93 LYS A CA 1
ATOM 784 C C . LYS A 1 93 ? 2.384 18.047 24.913 1.00 97.50 93 LYS A C 1
ATOM 786 O O . LYS A 1 93 ? 3.362 18.289 24.219 1.00 97.50 93 LYS A O 1
ATOM 791 N N . ALA A 1 94 ? 1.465 18.960 25.209 1.00 98.06 94 ALA A N 1
ATOM 792 C CA . ALA A 1 94 ? 1.582 20.357 24.802 1.00 98.06 94 ALA A CA 1
ATOM 793 C C . ALA A 1 94 ? 2.686 21.091 25.578 1.00 98.06 94 ALA A C 1
ATOM 795 O O . ALA A 1 94 ? 3.327 21.974 25.019 1.00 98.06 94 ALA A O 1
ATOM 796 N N . ASN A 1 95 ? 2.918 20.696 26.832 1.00 98.38 95 ASN A N 1
ATOM 797 C CA . ASN A 1 95 ? 3.937 21.277 27.709 1.00 98.38 95 ASN A CA 1
ATOM 798 C C . ASN A 1 95 ? 5.276 20.518 27.681 1.00 98.38 95 ASN A C 1
ATOM 800 O O . ASN A 1 95 ? 6.189 20.872 28.421 1.00 98.38 95 ASN A O 1
ATOM 804 N N . GLU A 1 96 ? 5.381 19.465 26.871 1.00 98.25 96 GLU A N 1
ATOM 805 C CA . GLU A 1 96 ? 6.574 18.627 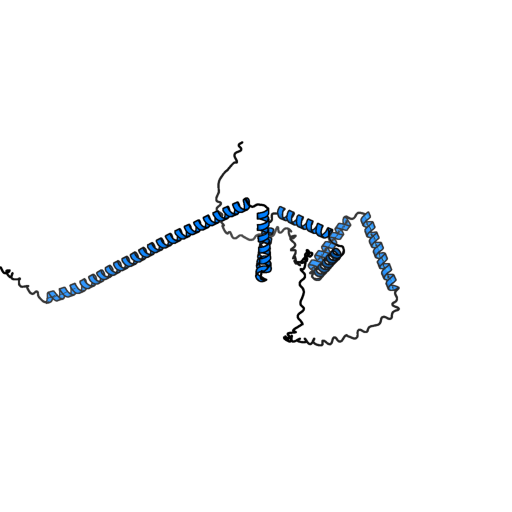26.759 1.00 98.25 96 GLU A CA 1
ATOM 806 C C . GLU A 1 96 ? 7.714 19.411 26.096 1.00 98.25 96 GLU A C 1
ATOM 808 O O . GLU A 1 96 ? 7.547 19.985 25.015 1.00 98.25 96 GLU A O 1
ATOM 813 N N . THR A 1 97 ? 8.891 19.415 26.721 1.00 98.56 97 THR A N 1
ATOM 814 C CA . THR A 1 97 ? 10.095 19.986 26.103 1.00 98.56 97 THR A CA 1
ATOM 815 C C . THR A 1 97 ? 10.566 19.125 24.925 1.00 98.56 97 THR A C 1
ATOM 817 O O . THR A 1 97 ? 10.218 17.949 24.800 1.00 98.56 97 THR A O 1
ATOM 820 N N . GLN A 1 98 ? 11.384 19.684 24.029 1.00 98.44 98 GLN A N 1
ATOM 821 C CA . GLN A 1 98 ? 11.888 18.927 22.877 1.00 98.44 98 GLN A CA 1
ATOM 822 C C . GLN A 1 98 ? 12.713 17.694 23.305 1.00 98.44 98 GLN A C 1
ATOM 824 O O . GLN A 1 98 ? 12.559 16.631 22.705 1.00 98.44 98 GLN A O 1
ATOM 829 N N . GLU A 1 99 ? 13.516 17.796 24.369 1.00 98.50 99 GLU A N 1
ATOM 830 C CA . GLU A 1 99 ? 14.305 16.677 24.911 1.00 98.50 99 GLU A CA 1
ATOM 831 C C . GLU A 1 99 ? 13.412 15.576 25.507 1.00 98.50 99 GLU A C 1
ATOM 833 O O . GLU A 1 99 ? 13.580 14.389 25.216 1.00 98.50 99 GLU A O 1
ATOM 838 N N . GLU A 1 100 ? 12.398 15.946 26.293 1.00 98.44 100 GLU A N 1
ATOM 839 C CA . GLU A 1 100 ? 11.412 14.992 26.818 1.00 98.44 100 GLU A CA 1
ATOM 840 C C . GLU A 1 100 ? 10.653 14.295 25.681 1.00 98.44 100 GLU A C 1
ATOM 842 O O . GLU A 1 100 ? 10.465 13.075 25.694 1.00 98.44 100 GLU A O 1
ATOM 847 N N . ARG A 1 101 ? 10.294 15.044 24.633 1.00 97.75 101 ARG A N 1
ATOM 848 C CA . ARG A 1 101 ? 9.641 14.499 23.443 1.00 97.75 101 ARG A CA 1
ATOM 849 C C . ARG A 1 101 ? 10.524 13.492 22.722 1.00 97.75 101 ARG A C 1
ATOM 851 O O . ARG A 1 101 ? 10.033 12.432 22.325 1.00 97.75 101 ARG A O 1
ATOM 858 N N . GLU A 1 102 ? 11.799 13.807 22.532 1.00 98.31 102 GLU A N 1
ATOM 859 C CA . GLU A 1 102 ? 12.762 12.911 21.894 1.00 98.31 102 GLU A CA 1
ATOM 860 C C . GLU A 1 102 ? 12.986 11.651 22.726 1.00 98.31 102 GLU A C 1
ATOM 862 O O . GLU A 1 102 ? 12.859 10.550 22.191 1.00 98.31 102 GLU A O 1
ATOM 867 N N . THR A 1 103 ? 13.191 11.779 24.038 1.00 98.31 103 THR A N 1
ATOM 868 C CA . THR A 1 103 ? 13.343 10.618 24.930 1.00 98.31 103 THR A CA 1
ATOM 869 C C . THR A 1 103 ? 12.086 9.743 24.960 1.00 98.31 103 THR A C 1
ATOM 871 O O . THR A 1 103 ? 12.187 8.513 24.928 1.00 98.31 103 THR A O 1
ATOM 874 N N . ARG A 1 104 ? 10.880 10.331 24.952 1.00 97.88 104 ARG A N 1
ATOM 875 C CA . ARG A 1 104 ? 9.615 9.586 24.847 1.00 97.88 104 ARG A CA 1
ATOM 876 C C . ARG A 1 104 ? 9.484 8.862 23.507 1.00 97.88 104 ARG A C 1
ATOM 878 O O . ARG A 1 104 ? 9.059 7.704 23.483 1.00 97.88 104 ARG A O 1
ATOM 885 N N . LEU A 1 105 ? 9.807 9.525 22.395 1.00 97.50 105 LEU A N 1
ATOM 886 C CA . LEU A 1 105 ? 9.781 8.910 21.064 1.00 97.50 105 LEU A CA 1
ATOM 887 C C . LEU A 1 105 ? 10.820 7.794 20.943 1.00 97.50 105 LEU A C 1
ATOM 889 O O . LEU A 1 105 ? 10.518 6.759 20.353 1.00 97.50 105 LEU A O 1
ATOM 893 N N . GLU A 1 106 ? 11.998 7.961 21.536 1.00 98.50 106 GLU A N 1
ATOM 894 C CA . GLU A 1 106 ? 13.047 6.946 21.530 1.00 98.50 106 GLU A CA 1
ATOM 895 C C . GLU A 1 106 ? 12.628 5.704 22.317 1.00 98.50 106 GLU A C 1
ATOM 897 O O . GLU A 1 106 ? 12.641 4.597 21.780 1.00 98.50 106 GLU A O 1
ATOM 902 N N . LYS A 1 107 ? 12.090 5.883 23.531 1.00 98.50 107 LYS A N 1
ATOM 903 C CA . LYS A 1 107 ? 11.474 4.784 24.297 1.00 98.50 107 LYS A CA 1
ATOM 904 C C . LYS A 1 107 ? 10.399 4.056 23.484 1.00 98.50 107 LYS A C 1
ATOM 906 O O . LYS A 1 107 ? 10.331 2.827 23.501 1.00 98.50 107 LYS A O 1
ATOM 911 N N . GLN A 1 108 ? 9.575 4.794 22.736 1.00 98.38 108 GLN A N 1
ATOM 912 C CA . GLN A 1 108 ? 8.549 4.207 21.874 1.00 98.38 108 GLN A CA 1
ATOM 913 C C . GLN A 1 108 ? 9.147 3.412 20.699 1.00 98.38 108 GLN A C 1
ATOM 915 O O . GLN A 1 108 ? 8.630 2.339 20.380 1.00 98.38 108 GLN A O 1
ATOM 920 N N . ARG A 1 109 ? 10.218 3.902 20.059 1.00 98.31 109 ARG A N 1
ATOM 921 C CA . ARG A 1 109 ? 10.926 3.189 18.979 1.00 98.31 109 ARG A CA 1
ATOM 922 C C . ARG A 1 109 ? 11.553 1.897 19.488 1.00 98.31 109 ARG A C 1
ATOM 924 O O . ARG A 1 109 ? 11.326 0.858 18.874 1.00 98.31 109 ARG A O 1
ATOM 931 N N . VAL A 1 110 ? 12.259 1.949 20.621 1.00 98.56 110 VAL A N 1
ATOM 932 C CA . VAL A 1 110 ? 12.876 0.776 21.262 1.00 98.56 110 VAL A CA 1
ATOM 933 C C . VAL A 1 110 ? 11.817 -0.271 21.594 1.00 98.56 110 VAL A C 1
ATOM 935 O O . VAL A 1 110 ? 11.957 -1.426 21.196 1.00 98.56 110 VAL A O 1
ATOM 938 N N . TYR A 1 111 ? 10.711 0.133 22.225 1.00 98.56 111 TYR A N 1
ATOM 939 C CA . TYR A 1 111 ? 9.606 -0.775 22.533 1.00 98.56 111 TYR A CA 1
ATOM 940 C C . TYR A 1 111 ? 9.018 -1.431 21.272 1.00 98.56 111 TYR A C 1
ATOM 942 O O . TYR A 1 111 ? 8.818 -2.644 21.231 1.00 98.56 111 TYR A O 1
ATOM 950 N N . GLN A 1 112 ? 8.771 -0.657 20.209 1.00 98.38 112 GLN A N 1
ATOM 951 C CA . GLN A 1 112 ? 8.263 -1.205 18.946 1.00 98.38 112 GLN A CA 1
ATOM 952 C C . GLN A 1 112 ? 9.266 -2.140 18.265 1.00 98.38 112 GLN A C 1
ATOM 954 O O . GLN A 1 112 ? 8.855 -3.143 17.685 1.00 98.38 112 GLN A O 1
ATOM 959 N N . ALA A 1 113 ? 10.561 -1.824 18.310 1.00 98.12 113 ALA A N 1
ATOM 960 C CA . ALA A 1 113 ? 11.610 -2.673 17.759 1.00 98.12 113 ALA A CA 1
ATOM 961 C C . ALA A 1 113 ? 11.678 -4.010 18.508 1.0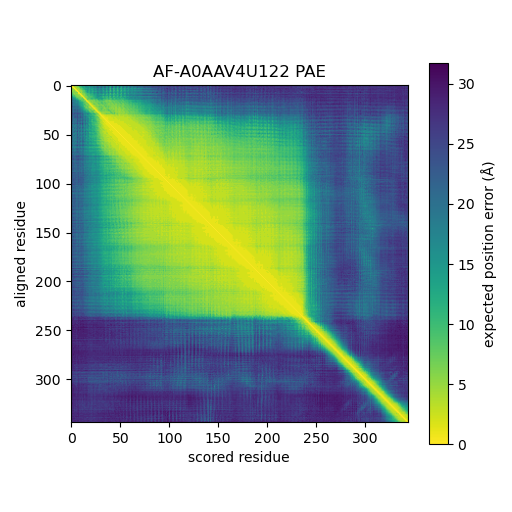0 98.12 113 ALA A C 1
ATOM 963 O O . ALA A 1 113 ? 11.624 -5.060 17.872 1.00 98.12 113 ALA A O 1
ATOM 964 N N . GLN A 1 114 ? 11.685 -3.978 19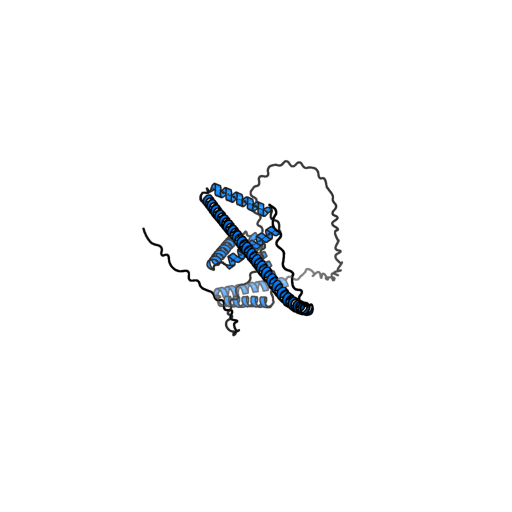.844 1.00 98.56 114 GLN A N 1
ATOM 965 C CA . GLN A 1 114 ? 11.643 -5.176 20.687 1.00 98.56 114 GLN A CA 1
ATOM 966 C C . GLN A 1 114 ? 10.393 -6.017 20.412 1.00 98.56 114 GLN A C 1
ATOM 968 O O . GLN A 1 114 ? 10.500 -7.224 20.209 1.00 98.56 114 GLN A O 1
ATOM 973 N N . HIS A 1 115 ? 9.220 -5.383 20.312 1.00 98.44 115 HIS A N 1
ATOM 974 C CA . HIS A 1 115 ? 7.985 -6.081 19.960 1.00 98.44 115 HIS A CA 1
ATOM 975 C C . HIS A 1 115 ? 8.085 -6.758 18.585 1.00 98.44 115 HIS A C 1
ATOM 977 O O . HIS A 1 115 ? 7.697 -7.911 18.450 1.00 98.44 115 HIS A O 1
ATOM 983 N N . ARG A 1 116 ? 8.642 -6.083 17.567 1.00 98.25 116 ARG A N 1
ATOM 984 C CA . ARG A 1 116 ? 8.825 -6.659 16.219 1.00 98.25 116 ARG A CA 1
ATOM 985 C C . ARG A 1 116 ? 9.819 -7.818 16.188 1.00 98.25 116 ARG A C 1
ATOM 987 O O . ARG A 1 116 ? 9.636 -8.723 15.384 1.00 98.25 116 ARG A O 1
ATOM 994 N N . ILE A 1 117 ? 10.857 -7.783 17.023 1.00 98.44 117 ILE A N 1
ATOM 995 C CA . ILE A 1 117 ? 11.826 -8.881 17.155 1.00 98.44 117 ILE A CA 1
ATOM 996 C C . ILE A 1 117 ? 11.163 -10.101 17.811 1.00 98.44 117 ILE A C 1
ATOM 998 O O . ILE A 1 117 ? 11.420 -11.226 17.398 1.00 98.44 117 ILE A O 1
ATOM 1002 N N . ALA A 1 118 ? 10.280 -9.878 18.787 1.00 98.56 118 ALA A N 1
ATOM 1003 C CA . ALA A 1 118 ? 9.559 -10.935 19.497 1.00 98.56 118 ALA A CA 1
ATOM 1004 C C . ALA A 1 118 ? 8.310 -11.469 18.757 1.00 98.56 118 ALA A C 1
ATOM 1006 O O . ALA A 1 118 ? 7.671 -12.405 19.237 1.00 98.56 118 ALA A O 1
ATOM 1007 N N . GLU A 1 119 ? 7.930 -10.887 17.613 1.00 98.50 119 GLU A N 1
ATOM 1008 C CA . GLU A 1 119 ? 6.761 -11.316 16.835 1.00 98.50 119 GLU A CA 1
ATOM 1009 C C . GLU A 1 119 ? 6.942 -12.741 16.287 1.00 98.50 119 GLU A C 1
ATOM 1011 O O . GLU A 1 119 ? 7.891 -13.039 15.562 1.00 98.50 119 GLU A O 1
ATOM 1016 N N . SER A 1 120 ? 5.961 -13.610 16.544 1.00 98.62 120 SER A N 1
ATOM 1017 C CA . SER A 1 120 ? 5.866 -14.892 15.833 1.00 98.62 120 SER A CA 1
ATOM 1018 C C . SER A 1 120 ? 5.590 -14.675 14.332 1.00 98.62 120 SER A C 1
ATOM 1020 O O . SER A 1 120 ? 4.994 -13.656 13.958 1.00 98.62 120 SER A O 1
ATOM 1022 N N . PRO A 1 121 ? 5.932 -15.634 13.448 1.00 98.56 121 PRO A N 1
ATOM 1023 C CA . PRO A 1 121 ? 5.638 -15.527 12.016 1.00 98.56 121 PRO A CA 1
ATOM 1024 C C . PRO A 1 121 ? 4.161 -15.226 11.714 1.00 98.56 121 PRO A C 1
ATOM 1026 O O . PRO A 1 121 ? 3.875 -14.352 10.899 1.00 98.56 121 PRO A O 1
ATOM 1029 N N . ALA A 1 122 ? 3.228 -15.857 12.439 1.00 98.56 122 ALA A N 1
ATOM 1030 C CA . ALA A 1 122 ? 1.790 -15.628 12.278 1.00 98.56 122 ALA A CA 1
ATOM 1031 C C . ALA A 1 122 ? 1.362 -14.208 12.695 1.00 98.56 122 ALA A C 1
ATOM 1033 O O . ALA A 1 122 ? 0.585 -13.551 12.002 1.00 98.56 122 ALA A O 1
ATOM 1034 N N . GLN A 1 123 ? 1.900 -13.685 13.804 1.00 98.62 123 GLN A N 1
ATOM 1035 C CA . GLN A 1 123 ? 1.639 -12.302 14.223 1.00 98.62 123 GLN A CA 1
ATOM 1036 C C . GLN A 1 123 ? 2.213 -11.292 13.224 1.00 98.62 123 GLN A C 1
ATOM 1038 O O . GLN A 1 123 ? 1.555 -10.296 12.909 1.00 98.62 123 GLN A O 1
ATOM 1043 N N . ARG A 1 124 ? 3.417 -11.558 12.702 1.00 98.38 124 ARG A N 1
ATOM 1044 C CA . ARG A 1 124 ? 4.053 -10.737 11.669 1.00 98.38 124 ARG A CA 1
ATOM 1045 C C . ARG A 1 124 ? 3.202 -10.702 10.404 1.00 98.38 124 ARG A C 1
ATOM 1047 O O . ARG A 1 124 ? 2.983 -9.620 9.861 1.00 98.38 124 ARG A O 1
ATOM 1054 N N . GLU A 1 125 ? 2.703 -11.849 9.953 1.00 98.44 125 GLU A N 1
ATOM 1055 C CA . GLU A 1 125 ? 1.826 -11.938 8.787 1.00 98.44 125 GLU A CA 1
ATOM 1056 C C . GLU A 1 125 ? 0.519 -11.170 9.005 1.00 98.44 125 GLU A C 1
ATOM 1058 O O . GLU A 1 125 ? 0.219 -10.271 8.221 1.00 98.44 125 GLU A O 1
ATOM 1063 N N . GLY A 1 126 ? -0.181 -11.388 10.124 1.00 98.44 126 GLY A N 1
ATOM 1064 C CA . GLY A 1 126 ? -1.411 -10.652 10.442 1.00 98.44 126 GLY A CA 1
ATOM 1065 C C . GLY A 1 126 ? -1.200 -9.142 10.645 1.00 98.44 126 GLY A C 1
ATOM 1066 O O . GLY A 1 126 ? -2.103 -8.329 10.420 1.00 98.44 126 GLY A O 1
ATOM 1067 N N . ARG A 1 127 ? -0.005 -8.700 11.062 1.00 98.44 127 ARG A N 1
ATOM 1068 C CA . ARG A 1 127 ? 0.359 -7.272 11.067 1.00 98.44 127 ARG A CA 1
ATOM 1069 C C . ARG A 1 127 ? 0.560 -6.744 9.644 1.00 98.44 127 ARG A C 1
ATOM 1071 O O . ARG A 1 127 ? 0.030 -5.679 9.331 1.00 98.44 127 ARG A O 1
ATOM 1078 N N . LEU A 1 128 ? 1.309 -7.460 8.803 1.00 98.25 128 LEU A N 1
ATOM 1079 C CA . LEU A 1 128 ? 1.569 -7.066 7.414 1.00 98.25 128 LEU A CA 1
ATOM 1080 C C . LEU A 1 128 ? 0.295 -7.070 6.566 1.00 98.25 128 LEU A C 1
ATOM 1082 O O . LEU A 1 128 ? 0.112 -6.174 5.749 1.00 98.25 128 LEU A O 1
ATOM 1086 N N . GLU A 1 129 ? -0.607 -8.023 6.778 1.00 98.62 129 GLU A N 1
ATOM 1087 C CA . GLU A 1 129 ? -1.909 -8.080 6.115 1.00 98.62 129 GLU A CA 1
ATOM 1088 C C . GLU A 1 129 ? -2.754 -6.845 6.442 1.00 98.62 129 GLU A C 1
ATOM 1090 O O . GLU A 1 129 ? -3.185 -6.136 5.533 1.00 98.62 129 GLU A O 1
ATOM 1095 N N . ARG A 1 130 ? -2.893 -6.501 7.731 1.00 98.56 130 ARG A N 1
ATOM 1096 C CA . ARG A 1 130 ? -3.583 -5.269 8.154 1.00 98.56 130 ARG A CA 1
ATOM 1097 C C . ARG A 1 130 ? -2.934 -4.009 7.580 1.00 98.56 130 ARG A C 1
ATOM 1099 O O . ARG A 1 130 ? -3.631 -3.053 7.242 1.00 98.56 130 ARG A O 1
ATOM 1106 N N . GLU A 1 131 ? -1.608 -3.987 7.459 1.00 98.56 131 GLU A N 1
ATOM 1107 C CA . GLU A 1 131 ? -0.886 -2.874 6.837 1.00 98.56 131 GLU A CA 1
ATOM 1108 C C . GLU A 1 131 ? -1.165 -2.774 5.327 1.00 98.56 131 GLU A C 1
ATOM 1110 O O . GLU A 1 131 ? -1.399 -1.673 4.824 1.00 98.56 131 GLU A O 1
ATOM 1115 N N . ARG A 1 132 ? -1.182 -3.903 4.604 1.00 98.38 132 ARG A N 1
ATOM 1116 C CA . ARG A 1 132 ? -1.551 -3.961 3.179 1.00 98.38 132 ARG A CA 1
ATOM 1117 C C . ARG A 1 132 ? -2.995 -3.511 2.967 1.00 98.38 132 ARG A C 1
ATOM 1119 O O . ARG A 1 132 ? -3.218 -2.673 2.098 1.00 98.38 132 ARG A O 1
ATOM 1126 N N . ALA A 1 133 ? -3.933 -3.990 3.787 1.00 98.50 133 ALA A N 1
ATOM 1127 C CA . ALA A 1 133 ? -5.343 -3.602 3.734 1.00 98.50 133 ALA A CA 1
ATOM 1128 C C . ALA A 1 133 ? -5.513 -2.089 3.926 1.00 98.50 133 ALA A C 1
ATOM 1130 O O . ALA A 1 133 ? -6.073 -1.415 3.066 1.00 98.50 133 ALA A O 1
ATOM 1131 N N . ARG A 1 134 ? -4.898 -1.515 4.969 1.00 98.44 134 ARG A N 1
ATOM 1132 C CA . ARG A 1 134 ? -4.927 -0.062 5.202 1.00 98.44 134 ARG A CA 1
ATOM 1133 C C . ARG A 1 134 ? -4.312 0.731 4.044 1.00 98.44 134 ARG A C 1
ATOM 1135 O O . ARG A 1 134 ? -4.821 1.787 3.680 1.00 98.44 134 ARG A O 1
ATOM 1142 N N . LYS A 1 135 ? -3.205 0.255 3.458 1.00 98.38 135 LYS A N 1
ATOM 1143 C CA . LYS A 1 135 ? -2.591 0.898 2.280 1.00 98.38 135 LYS A CA 1
ATOM 1144 C C . LYS A 1 135 ? -3.503 0.825 1.056 1.00 98.38 135 LYS A C 1
ATOM 1146 O O . LYS A 1 135 ? -3.526 1.781 0.286 1.00 98.38 135 LYS A O 1
ATOM 1151 N N . ALA A 1 136 ? -4.223 -0.279 0.868 1.00 98.19 136 ALA A N 1
ATOM 1152 C CA . ALA A 1 136 ? -5.193 -0.429 -0.209 1.00 98.19 136 ALA A CA 1
ATOM 1153 C C . ALA A 1 136 ? -6.381 0.526 -0.020 1.00 98.19 136 ALA A C 1
ATOM 1155 O O . ALA A 1 136 ? -6.687 1.275 -0.941 1.00 98.19 136 ALA A O 1
ATOM 1156 N N . GLU A 1 137 ? -6.962 0.589 1.183 1.00 98.50 137 GLU A N 1
ATOM 1157 C CA . GLU A 1 137 ? -8.026 1.544 1.536 1.00 98.50 137 GLU A CA 1
ATOM 1158 C C . GLU A 1 137 ? -7.585 2.995 1.312 1.00 98.50 137 GLU A C 1
ATOM 1160 O O . GLU A 1 137 ? -8.291 3.769 0.671 1.00 98.50 137 GLU A O 1
ATOM 1165 N N . TYR A 1 138 ? -6.380 3.358 1.765 1.00 98.44 138 TYR A N 1
ATOM 1166 C CA . TYR A 1 138 ? -5.829 4.699 1.560 1.00 98.44 138 TYR A CA 1
ATOM 1167 C C . TYR A 1 138 ? -5.653 5.043 0.074 1.00 98.44 138 TYR A C 1
ATOM 1169 O O . TYR A 1 138 ? -5.972 6.154 -0.335 1.00 98.44 138 TYR A O 1
ATOM 1177 N N . LYS A 1 139 ? -5.169 4.097 -0.747 1.00 98.31 139 LYS A N 1
ATOM 1178 C CA . LYS A 1 139 ? -5.037 4.287 -2.202 1.00 98.31 139 LYS A CA 1
ATOM 1179 C C . LYS A 1 139 ? -6.394 4.366 -2.903 1.00 98.31 139 LYS A C 1
ATOM 1181 O O . LYS A 1 139 ? -6.522 5.116 -3.862 1.00 98.31 139 LYS A O 1
ATOM 1186 N N . ALA A 1 140 ? -7.389 3.611 -2.441 1.00 98.31 140 ALA A N 1
ATOM 1187 C CA . ALA A 1 140 ? -8.741 3.640 -2.993 1.00 98.31 140 ALA A CA 1
ATOM 1188 C C . ALA A 1 140 ? -9.474 4.951 -2.664 1.00 98.31 140 ALA A C 1
ATOM 1190 O O . ALA A 1 140 ? -10.245 5.443 -3.482 1.00 98.31 140 ALA A O 1
ATOM 1191 N N . ALA A 1 141 ? -9.203 5.538 -1.495 1.00 98.56 141 ALA A N 1
ATOM 1192 C CA . ALA A 1 141 ? -9.746 6.830 -1.073 1.00 98.56 141 ALA A CA 1
ATOM 1193 C C . ALA A 1 141 ? -8.943 8.046 -1.591 1.00 98.56 141 ALA A C 1
ATOM 1195 O O . ALA A 1 141 ? -9.260 9.186 -1.249 1.00 98.56 141 ALA A O 1
ATOM 1196 N N . GLU A 1 142 ? -7.886 7.824 -2.379 1.00 98.50 142 GLU A N 1
ATOM 1197 C CA . GLU A 1 142 ? -6.991 8.871 -2.871 1.00 98.50 142 GLU A CA 1
ATOM 1198 C C . GLU A 1 142 ? -7.702 9.757 -3.910 1.00 98.50 142 GLU A C 1
ATOM 1200 O O . GLU A 1 142 ? -8.254 9.279 -4.901 1.00 98.50 142 GLU A O 1
ATOM 1205 N N . THR A 1 143 ? -7.658 11.078 -3.723 1.00 98.69 143 THR A N 1
ATOM 1206 C CA . THR A 1 143 ? -8.101 12.026 -4.762 1.00 98.69 143 THR A CA 1
ATOM 1207 C C . THR A 1 143 ? -7.139 12.005 -5.955 1.00 98.69 143 THR A C 1
ATOM 1209 O O . THR A 1 143 ? -5.958 11.682 -5.810 1.00 98.69 143 THR A O 1
ATOM 1212 N N . ARG A 1 144 ? -7.595 12.417 -7.146 1.00 98.44 144 ARG A N 1
ATOM 1213 C CA . ARG A 1 144 ? -6.738 12.463 -8.347 1.00 98.44 144 ARG A CA 1
ATOM 1214 C C . ARG A 1 144 ? -5.444 13.261 -8.125 1.00 98.44 144 ARG A C 1
ATOM 1216 O O . ARG A 1 144 ? -4.374 12.780 -8.481 1.00 98.44 144 ARG A O 1
ATOM 1223 N N . GLU A 1 145 ? -5.520 14.417 -7.468 1.00 98.69 145 GLU A N 1
ATOM 1224 C CA . GLU A 1 145 ? -4.347 15.249 -7.153 1.00 98.69 145 GLU A CA 1
ATOM 1225 C C . GLU A 1 145 ? -3.379 14.580 -6.168 1.00 98.69 145 GLU A C 1
ATOM 1227 O O . GLU A 1 145 ? -2.161 14.754 -6.248 1.00 98.69 145 GLU A O 1
ATOM 1232 N N . GLN A 1 146 ? -3.894 13.828 -5.191 1.00 98.62 146 GLN A N 1
ATOM 1233 C CA . GLN A 1 146 ? -3.047 13.046 -4.290 1.00 98.62 146 GLN A CA 1
ATOM 1234 C C . GLN A 1 146 ? -2.345 11.919 -5.062 1.00 98.62 146 GLN A C 1
ATOM 1236 O O . GLN A 1 146 ? -1.124 11.791 -4.932 1.00 98.62 146 GLN A O 1
ATOM 1241 N N . ARG A 1 147 ? -3.071 11.210 -5.948 1.00 98.38 147 ARG A N 1
ATOM 1242 C CA . ARG A 1 147 ? -2.524 10.153 -6.818 1.00 98.38 147 ARG A CA 1
ATOM 1243 C C . ARG A 1 147 ? -1.425 10.699 -7.715 1.00 98.38 147 ARG A C 1
ATOM 1245 O O . ARG A 1 147 ? -0.352 10.104 -7.787 1.00 98.38 147 ARG A O 1
ATOM 1252 N N . GLU A 1 148 ? -1.654 11.839 -8.358 1.00 98.56 148 GLU A N 1
ATOM 1253 C CA . GLU A 1 148 ? -0.662 12.495 -9.214 1.00 98.56 148 GLU A CA 1
ATOM 1254 C C . GLU A 1 148 ? 0.585 12.902 -8.415 1.00 98.56 148 GLU A C 1
ATOM 1256 O O . GLU A 1 148 ? 1.688 12.504 -8.791 1.00 98.56 148 GLU A O 1
ATOM 1261 N N . ARG A 1 149 ? 0.435 13.548 -7.247 1.00 98.62 149 ARG A N 1
ATOM 1262 C CA . ARG A 1 149 ? 1.569 13.888 -6.360 1.00 98.62 149 ARG A CA 1
ATOM 1263 C C . ARG A 1 149 ? 2.320 12.666 -5.833 1.00 98.62 149 ARG A C 1
ATOM 1265 O O . ARG A 1 149 ? 3.521 12.740 -5.565 1.00 98.62 149 ARG A O 1
ATOM 1272 N N . ARG A 1 150 ? 1.634 11.548 -5.583 1.00 98.38 150 ARG A N 1
ATOM 1273 C CA . ARG A 1 150 ? 2.275 10.291 -5.174 1.00 98.38 150 ARG A CA 1
ATOM 1274 C C . ARG A 1 150 ? 3.078 9.696 -6.331 1.00 98.38 150 ARG A C 1
ATOM 1276 O O . ARG A 1 150 ? 4.243 9.360 -6.134 1.00 98.38 150 ARG A O 1
ATOM 1283 N N . LEU A 1 151 ? 2.490 9.616 -7.526 1.00 98.25 151 LEU A N 1
ATOM 1284 C CA . LEU A 1 151 ? 3.158 9.109 -8.729 1.00 98.25 151 LEU A CA 1
ATOM 1285 C C . LEU A 1 151 ? 4.342 9.987 -9.147 1.00 98.25 151 LEU A C 1
ATOM 1287 O O . LEU A 1 151 ? 5.367 9.463 -9.570 1.00 98.25 151 LEU A O 1
ATOM 1291 N N . GLU A 1 152 ? 4.234 11.306 -9.007 1.00 98.62 152 GLU A N 1
ATOM 1292 C CA . GLU A 1 152 ? 5.334 12.238 -9.254 1.00 98.62 152 GLU A CA 1
ATOM 1293 C C . GLU A 1 152 ? 6.515 11.968 -8.317 1.00 98.62 152 GLU A C 1
ATOM 1295 O O . GLU A 1 152 ? 7.637 11.771 -8.785 1.00 98.62 152 GLU A O 1
ATOM 1300 N N . ARG A 1 153 ? 6.260 11.836 -7.008 1.00 98.44 153 ARG A N 1
ATOM 1301 C CA . ARG A 1 153 ? 7.291 11.463 -6.024 1.00 98.44 153 ARG A CA 1
ATOM 1302 C C . ARG A 1 153 ? 7.924 10.102 -6.325 1.00 98.44 153 ARG A C 1
ATOM 1304 O O . ARG A 1 153 ? 9.138 9.950 -6.195 1.00 98.44 153 ARG A O 1
ATOM 1311 N N . GLU A 1 154 ? 7.130 9.116 -6.744 1.00 98.38 154 GLU A N 1
ATOM 1312 C CA . GLU A 1 154 ? 7.633 7.796 -7.150 1.00 98.38 154 GLU A CA 1
ATOM 1313 C C . GLU A 1 154 ? 8.523 7.879 -8.404 1.00 98.38 154 GLU A C 1
ATOM 1315 O O . GLU A 1 154 ? 9.591 7.263 -8.437 1.00 98.38 154 GLU A O 1
ATOM 1320 N N . ARG A 1 155 ? 8.134 8.667 -9.417 1.00 98.31 155 ARG A N 1
ATOM 1321 C CA . ARG A 1 155 ? 8.937 8.900 -10.631 1.00 98.31 155 ARG A CA 1
ATOM 1322 C C . ARG A 1 155 ? 10.240 9.629 -10.317 1.00 98.31 155 ARG A C 1
ATOM 1324 O O . ARG A 1 155 ? 11.277 9.202 -10.816 1.00 98.31 155 ARG A O 1
ATOM 1331 N N . ALA A 1 156 ? 10.196 10.668 -9.481 1.00 98.56 156 ALA A N 1
ATOM 1332 C CA . ALA A 1 156 ? 11.374 11.429 -9.067 1.00 98.56 156 ALA A CA 1
ATOM 1333 C C . ALA A 1 156 ? 12.391 10.532 -8.349 1.00 98.56 156 ALA A C 1
ATOM 1335 O O . ALA A 1 156 ? 13.537 10.441 -8.781 1.00 98.56 156 ALA A O 1
ATOM 1336 N N . ARG A 1 157 ? 11.944 9.761 -7.347 1.00 98.25 157 ARG A N 1
ATOM 1337 C CA . ARG A 1 157 ? 12.800 8.786 -6.650 1.00 98.25 157 ARG A CA 1
ATOM 1338 C C . ARG A 1 157 ? 13.379 7.744 -7.607 1.00 98.25 157 ARG A C 1
ATOM 1340 O O . ARG A 1 157 ? 14.541 7.371 -7.504 1.00 98.25 157 ARG A O 1
ATOM 1347 N N . LYS A 1 158 ? 12.575 7.248 -8.553 1.00 98.31 158 LYS A N 1
ATOM 1348 C CA . LYS A 1 158 ? 13.052 6.281 -9.549 1.00 98.31 158 LYS A CA 1
ATOM 1349 C C . LYS A 1 158 ? 14.111 6.891 -10.472 1.00 98.31 158 LYS A C 1
ATOM 1351 O O . LYS A 1 158 ? 15.066 6.200 -10.808 1.00 98.31 158 LYS A O 1
ATOM 1356 N N . ALA A 1 159 ? 13.940 8.143 -10.887 1.00 98.12 159 ALA A N 1
ATOM 1357 C CA . ALA A 1 159 ? 14.915 8.853 -11.705 1.00 98.12 159 ALA A CA 1
ATOM 1358 C C . ALA A 1 159 ? 16.229 9.075 -10.942 1.00 98.12 159 ALA A C 1
ATOM 1360 O O . ALA A 1 159 ? 17.287 8.784 -11.490 1.00 98.12 159 ALA A O 1
ATOM 1361 N N . GLU A 1 160 ? 16.154 9.491 -9.675 1.00 98.56 160 GLU A N 1
ATOM 1362 C CA . GLU A 1 160 ? 17.310 9.637 -8.781 1.00 98.56 160 GLU A CA 1
ATOM 1363 C C . GLU A 1 160 ? 18.070 8.312 -8.623 1.00 98.56 160 GLU A C 1
ATOM 1365 O O . GLU A 1 160 ? 19.272 8.258 -8.871 1.00 98.56 160 GLU A O 1
ATOM 1370 N N . ASN A 1 161 ? 17.361 7.213 -8.347 1.00 98.06 161 ASN A N 1
ATOM 1371 C CA . ASN A 1 161 ? 17.970 5.884 -8.245 1.00 98.06 161 ASN A CA 1
ATOM 1372 C C . ASN A 1 161 ? 18.643 5.434 -9.553 1.00 98.06 161 ASN A C 1
ATOM 1374 O O . ASN A 1 161 ? 19.680 4.785 -9.511 1.00 98.06 161 ASN A O 1
ATOM 1378 N N . ILE A 1 162 ? 18.059 5.749 -10.718 1.00 98.31 162 ILE A N 1
ATOM 1379 C CA . ILE A 1 162 ? 18.659 5.420 -12.024 1.00 98.31 162 ILE A CA 1
ATOM 1380 C C . ILE A 1 162 ? 19.885 6.298 -12.302 1.00 98.31 162 ILE A C 1
ATOM 1382 O O . ILE A 1 162 ? 20.838 5.825 -12.913 1.00 98.31 162 ILE A O 1
ATOM 1386 N N . ALA A 1 163 ? 19.868 7.563 -11.881 1.00 98.38 163 ALA A N 1
ATOM 1387 C CA . ALA A 1 163 ? 20.995 8.476 -12.049 1.00 98.38 163 ALA A CA 1
ATOM 1388 C C . ALA A 1 163 ? 22.185 8.098 -11.151 1.00 98.38 163 ALA A C 1
ATOM 1390 O O . ALA A 1 163 ? 23.329 8.246 -11.573 1.00 98.38 163 ALA A O 1
ATOM 1391 N N . ALA A 1 164 ? 21.914 7.580 -9.950 1.00 98.44 164 ALA A N 1
ATOM 1392 C CA . ALA A 1 164 ? 22.923 7.100 -9.007 1.00 98.44 164 ALA A CA 1
ATOM 1393 C C . ALA A 1 164 ? 23.419 5.663 -9.292 1.00 98.44 164 ALA A C 1
ATOM 1395 O O . ALA A 1 164 ? 24.329 5.187 -8.618 1.00 98.44 164 ALA A O 1
ATOM 1396 N N . GLU A 1 165 ? 22.828 4.965 -10.267 1.00 98.31 165 GLU A N 1
ATOM 1397 C CA . GLU A 1 165 ? 23.121 3.563 -10.584 1.00 98.31 165 GLU A CA 1
ATOM 1398 C C . GLU A 1 165 ? 24.555 3.385 -11.115 1.00 98.31 165 GLU A C 1
ATOM 1400 O O . GLU A 1 165 ? 24.969 4.025 -12.087 1.00 98.31 165 GLU A O 1
ATOM 1405 N N . THR A 1 166 ? 25.310 2.453 -10.533 1.00 98.50 166 THR A N 1
ATOM 1406 C CA . THR A 1 166 ? 26.639 2.088 -11.046 1.00 98.50 166 THR A CA 1
ATOM 1407 C C . THR A 1 166 ? 26.532 1.349 -12.393 1.00 98.50 166 THR A C 1
ATOM 1409 O O . THR A 1 166 ? 25.513 0.717 -12.695 1.00 98.50 166 THR A O 1
ATOM 1412 N N . PRO A 1 167 ? 27.583 1.342 -13.240 1.00 98.50 167 PRO A N 1
ATOM 1413 C CA . PRO A 1 167 ? 27.548 0.613 -14.511 1.00 98.50 167 PRO A CA 1
ATOM 1414 C C . PRO A 1 167 ? 27.235 -0.886 -14.369 1.00 98.50 167 PRO A C 1
ATOM 1416 O O . PRO A 1 167 ? 26.607 -1.466 -15.259 1.00 98.50 167 PRO A O 1
ATOM 1419 N N . GLU A 1 168 ? 27.651 -1.519 -13.269 1.00 98.44 168 GLU A N 1
ATOM 1420 C CA . GLU A 1 168 ? 27.365 -2.929 -12.988 1.00 98.44 168 GLU A CA 1
ATOM 1421 C C . GLU A 1 168 ? 25.903 -3.162 -12.611 1.00 98.44 168 GLU A C 1
ATOM 1423 O O . GLU A 1 168 ? 25.262 -4.054 -13.174 1.00 98.44 168 GLU A O 1
ATOM 1428 N N . GLU A 1 169 ? 25.348 -2.342 -11.716 1.00 98.44 169 GLU A N 1
ATOM 1429 C CA . GLU A 1 169 ? 23.925 -2.383 -11.364 1.00 98.44 169 GLU A CA 1
ATOM 1430 C C . GLU A 1 169 ? 23.058 -2.165 -12.603 1.00 98.44 169 GLU A C 1
ATOM 1432 O O . GLU A 1 169 ? 22.146 -2.953 -12.862 1.00 98.44 169 GLU A O 1
ATOM 1437 N N . ARG A 1 170 ? 23.435 -1.203 -13.456 1.00 98.25 170 ARG A N 1
ATOM 1438 C CA . ARG A 1 170 ? 22.760 -0.951 -14.732 1.00 98.25 170 ARG A CA 1
ATOM 1439 C C . ARG A 1 170 ? 22.774 -2.173 -15.639 1.00 98.25 170 ARG A C 1
ATOM 1441 O O . ARG A 1 170 ? 21.744 -2.501 -16.233 1.00 98.25 170 ARG A O 1
ATOM 1448 N N . ARG A 1 171 ? 23.912 -2.868 -15.759 1.00 98.44 171 ARG A N 1
ATOM 1449 C CA . ARG A 1 171 ? 24.003 -4.119 -16.534 1.00 98.44 171 ARG A CA 1
ATOM 1450 C C . ARG A 1 171 ? 23.082 -5.192 -15.957 1.00 98.44 171 ARG A C 1
ATOM 1452 O O . ARG A 1 171 ? 22.310 -5.770 -16.719 1.00 98.44 171 ARG A O 1
ATOM 1459 N N . ARG A 1 172 ? 23.096 -5.406 -14.635 1.00 98.31 172 ARG A N 1
ATOM 1460 C CA . ARG A 1 172 ? 22.221 -6.381 -13.955 1.00 98.31 172 ARG A CA 1
ATOM 1461 C C . ARG A 1 172 ? 20.742 -6.050 -14.156 1.00 98.31 172 ARG A C 1
ATOM 1463 O O . ARG A 1 172 ? 19.960 -6.930 -14.512 1.00 98.31 172 ARG A O 1
ATOM 1470 N N . ARG A 1 173 ? 20.353 -4.780 -14.011 1.00 98.19 173 ARG A N 1
ATOM 1471 C CA . ARG A 1 173 ? 18.980 -4.316 -14.245 1.00 98.19 173 ARG A CA 1
ATOM 1472 C C . ARG A 1 173 ? 18.543 -4.545 -15.691 1.00 98.19 173 ARG A C 1
ATOM 1474 O O . ARG A 1 173 ? 17.437 -5.032 -15.919 1.00 98.19 173 ARG A O 1
ATOM 1481 N N . LEU A 1 174 ? 19.386 -4.212 -16.672 1.00 98.06 174 LEU A N 1
ATOM 1482 C CA . LEU A 1 174 ? 19.085 -4.441 -18.090 1.00 98.06 174 LEU A CA 1
ATOM 1483 C C . LEU A 1 174 ? 18.995 -5.934 -18.425 1.00 98.06 174 LEU A C 1
ATOM 1485 O O . LEU A 1 174 ? 18.090 -6.331 -19.158 1.00 98.06 174 LEU A O 1
ATOM 1489 N N . GLN A 1 175 ? 19.880 -6.761 -17.864 1.00 98.31 175 GLN A N 1
ATOM 1490 C CA . GLN A 1 175 ? 19.822 -8.213 -18.012 1.00 98.31 175 GLN A CA 1
ATOM 1491 C C . GLN A 1 175 ? 18.502 -8.769 -17.462 1.00 98.31 175 GLN A C 1
ATOM 1493 O O . GLN A 1 175 ? 17.786 -9.456 -18.187 1.00 98.31 175 GLN A O 1
ATOM 1498 N N . TYR A 1 176 ? 18.124 -8.390 -16.240 1.00 98.25 176 TYR A N 1
ATOM 1499 C CA . TYR A 1 176 ? 16.855 -8.794 -15.634 1.00 98.25 176 TYR A CA 1
ATOM 1500 C C . TYR A 1 176 ? 15.641 -8.385 -16.485 1.00 98.25 176 TYR A C 1
ATOM 1502 O O . TYR A 1 176 ? 14.728 -9.183 -16.708 1.00 98.25 176 TYR A O 1
ATOM 1510 N N . ILE A 1 177 ? 15.632 -7.155 -17.016 1.00 98.25 177 ILE A N 1
ATOM 1511 C CA . ILE A 1 177 ? 14.570 -6.683 -17.919 1.00 98.25 177 ILE A CA 1
ATOM 1512 C C . ILE A 1 177 ? 14.511 -7.539 -19.192 1.00 98.25 177 ILE A C 1
ATOM 1514 O O . ILE A 1 177 ? 13.419 -7.900 -19.634 1.00 98.25 177 ILE A O 1
ATOM 1518 N N . ASN A 1 178 ? 15.659 -7.884 -19.779 1.00 97.81 178 ASN A N 1
ATOM 1519 C CA . ASN A 1 178 ? 15.725 -8.721 -20.976 1.00 97.81 178 ASN A CA 1
ATOM 1520 C C . ASN A 1 178 ? 15.206 -10.141 -20.716 1.00 97.81 178 ASN A C 1
ATOM 1522 O O . ASN A 1 178 ? 14.377 -10.624 -21.486 1.00 97.81 178 ASN A O 1
ATOM 1526 N N . GLU A 1 179 ? 15.625 -10.775 -19.619 1.00 98.38 179 GLU A N 1
ATOM 1527 C CA . GLU A 1 179 ? 15.158 -12.106 -19.213 1.00 98.38 179 GLU A CA 1
ATOM 1528 C C . GLU A 1 179 ? 13.648 -12.116 -18.955 1.00 98.38 179 GLU A C 1
ATOM 1530 O O . GLU A 1 179 ? 12.930 -12.981 -19.463 1.00 98.38 179 GLU A O 1
ATOM 1535 N N . ARG A 1 180 ? 13.130 -11.110 -18.236 1.00 97.81 180 ARG A N 1
ATOM 1536 C CA . ARG A 1 180 ? 11.686 -10.948 -18.019 1.00 97.81 180 ARG A CA 1
ATOM 1537 C C . ARG A 1 180 ? 10.938 -10.807 -19.344 1.00 97.81 180 ARG A C 1
ATOM 1539 O O . ARG A 1 180 ? 9.942 -11.492 -19.553 1.00 97.81 180 ARG A O 1
ATOM 1546 N N . ASN A 1 181 ? 11.426 -9.963 -20.254 1.00 97.62 181 ASN A N 1
ATOM 1547 C CA . ASN A 1 181 ? 10.815 -9.776 -21.571 1.00 97.62 181 ASN A CA 1
ATOM 1548 C C . ASN A 1 181 ? 10.855 -11.056 -22.417 1.00 97.62 181 ASN A C 1
ATOM 1550 O O . ASN A 1 181 ? 9.918 -11.319 -23.168 1.00 97.62 181 ASN A O 1
ATOM 1554 N N . GLN A 1 182 ? 11.918 -11.854 -22.312 1.00 98.06 182 GLN A N 1
ATOM 1555 C CA . GLN A 1 182 ? 12.004 -13.148 -22.982 1.00 98.06 182 GLN A CA 1
ATOM 1556 C C . GLN A 1 182 ? 10.967 -14.125 -22.426 1.00 98.06 182 GLN A C 1
ATOM 1558 O O . GLN A 1 182 ? 10.253 -14.734 -23.217 1.00 98.06 182 GLN A O 1
ATOM 1563 N N . ARG A 1 183 ? 10.826 -14.224 -21.097 1.00 98.25 183 ARG A N 1
ATOM 1564 C CA . ARG A 1 183 ? 9.799 -15.067 -20.460 1.00 98.25 183 ARG A CA 1
ATOM 1565 C C . ARG A 1 183 ? 8.397 -14.679 -20.914 1.00 98.25 183 ARG A C 1
ATOM 1567 O O . ARG A 1 183 ? 7.677 -15.544 -21.392 1.00 98.25 183 ARG A O 1
ATOM 1574 N N . VAL A 1 184 ? 8.066 -13.385 -20.869 1.00 97.94 184 VAL A N 1
ATOM 1575 C CA . VAL A 1 184 ? 6.769 -12.874 -21.347 1.00 97.94 184 VAL A CA 1
ATOM 1576 C C . VAL A 1 184 ? 6.520 -13.292 -22.798 1.00 97.94 184 VAL A C 1
ATOM 1578 O O . VAL A 1 184 ? 5.458 -13.822 -23.093 1.00 97.94 184 VAL A O 1
ATOM 1581 N N . ARG A 1 185 ? 7.510 -13.143 -23.690 1.00 98.06 185 ARG A N 1
ATOM 1582 C CA . ARG A 1 185 ? 7.380 -13.529 -25.109 1.00 98.06 185 ARG A CA 1
ATOM 1583 C C . ARG A 1 185 ? 7.217 -15.029 -25.333 1.00 98.06 185 ARG A C 1
ATOM 1585 O O . ARG A 1 185 ? 6.602 -15.412 -26.321 1.00 98.06 185 ARG A O 1
ATOM 1592 N N . VAL A 1 186 ? 7.805 -15.863 -24.478 1.00 98.38 186 VAL A N 1
ATOM 1593 C CA . VAL A 1 186 ? 7.668 -17.326 -24.557 1.00 98.38 186 VAL A CA 1
ATOM 1594 C C . VAL A 1 186 ? 6.274 -17.762 -24.101 1.00 98.38 186 VAL A C 1
ATOM 1596 O O . VAL A 1 186 ? 5.722 -18.693 -24.674 1.00 98.38 186 VAL A O 1
ATOM 1599 N N . THR A 1 187 ? 5.688 -17.071 -23.121 1.00 98.38 187 THR A N 1
ATOM 1600 C CA . THR A 1 187 ? 4.344 -17.360 -22.592 1.00 98.38 187 THR A CA 1
ATOM 1601 C C . THR A 1 187 ? 3.213 -16.610 -23.308 1.00 98.38 187 THR A C 1
ATOM 1603 O O . THR A 1 187 ? 2.059 -16.740 -22.914 1.00 98.38 187 THR A O 1
ATOM 1606 N N . GLU A 1 188 ? 3.520 -15.787 -24.317 1.00 98.25 188 GLU A N 1
ATOM 1607 C CA . GLU A 1 188 ? 2.523 -15.043 -25.098 1.00 98.25 188 GLU A CA 1
ATOM 1608 C C . GLU A 1 188 ? 1.588 -16.006 -25.848 1.00 98.25 188 GLU A C 1
ATOM 1610 O O . GLU A 1 188 ? 2.036 -16.906 -26.561 1.00 98.25 188 GLU A O 1
ATOM 1615 N N . THR A 1 189 ? 0.281 -15.756 -25.761 1.00 98.50 189 THR A N 1
ATOM 1616 C CA . THR A 1 189 ? -0.707 -16.409 -26.636 1.00 98.50 189 THR A CA 1
ATOM 1617 C C . THR A 1 189 ? -0.532 -15.945 -28.094 1.00 98.50 189 THR A C 1
ATOM 1619 O O . THR A 1 189 ? -0.028 -14.837 -28.335 1.00 98.50 189 THR A O 1
ATOM 1622 N N . PRO A 1 190 ? -0.932 -16.746 -29.102 1.00 98.56 190 PRO A N 1
ATOM 1623 C CA . PRO A 1 190 ? -0.862 -16.347 -30.511 1.00 98.56 190 PRO A CA 1
ATOM 1624 C C . PRO A 1 190 ? -1.547 -15.003 -30.802 1.00 98.56 190 PRO A C 1
ATOM 1626 O O . PRO A 1 190 ? -1.002 -14.182 -31.546 1.00 98.56 190 PRO A O 1
ATOM 1629 N N . GLU A 1 191 ? -2.684 -14.733 -30.161 1.00 98.56 191 GLU A N 1
ATOM 1630 C CA . GLU A 1 191 ? -3.455 -13.497 -30.297 1.00 98.56 191 GLU A CA 1
ATOM 1631 C C . GLU A 1 191 ? -2.690 -12.297 -29.723 1.00 98.56 191 GLU A C 1
ATOM 1633 O O . GLU A 1 191 ? -2.562 -11.261 -30.383 1.00 98.56 191 GLU A O 1
ATOM 1638 N N . GLN A 1 192 ? -2.114 -12.432 -28.522 1.00 98.38 192 GLN A N 1
ATOM 1639 C CA . GLN A 1 192 ? -1.264 -11.394 -27.921 1.00 98.38 192 GLN A CA 1
ATOM 1640 C C . GLN A 1 192 ? -0.041 -11.102 -28.795 1.00 98.38 192 GLN A C 1
ATOM 1642 O O . GLN A 1 192 ? 0.298 -9.938 -29.037 1.00 98.38 192 GLN A O 1
ATOM 1647 N N . ARG A 1 193 ? 0.597 -12.151 -29.328 1.00 98.38 193 ARG A N 1
ATOM 1648 C CA . ARG A 1 193 ? 1.723 -12.018 -30.256 1.00 98.38 193 ARG A CA 1
ATOM 1649 C C . ARG A 1 193 ? 1.309 -11.273 -31.525 1.00 98.38 193 ARG A C 1
ATOM 1651 O O . ARG A 1 193 ? 2.060 -10.407 -31.982 1.00 98.38 193 ARG A O 1
ATOM 1658 N N . GLN A 1 194 ? 0.143 -11.582 -32.093 1.00 98.56 194 GLN A N 1
ATOM 1659 C CA . GLN A 1 194 ? -0.375 -10.904 -33.280 1.00 98.56 194 GLN A CA 1
ATOM 1660 C C . GLN A 1 194 ? -0.639 -9.421 -33.006 1.00 98.56 194 GLN A C 1
ATOM 1662 O O . GLN A 1 194 ? -0.108 -8.590 -33.744 1.00 98.56 194 GLN A O 1
ATOM 1667 N N . ARG A 1 195 ? -1.333 -9.081 -31.910 1.00 98.56 195 ARG A N 1
ATOM 1668 C CA . ARG A 1 195 ? -1.567 -7.685 -31.491 1.00 98.56 195 ARG A CA 1
ATOM 1669 C C . ARG A 1 195 ? -0.257 -6.918 -31.318 1.00 98.56 195 ARG A C 1
ATOM 1671 O O . ARG A 1 195 ? -0.098 -5.820 -31.848 1.00 98.56 195 ARG A O 1
ATOM 1678 N N . ARG A 1 196 ? 0.738 -7.517 -30.650 1.00 98.19 196 ARG A N 1
ATOM 1679 C CA . ARG A 1 196 ? 2.071 -6.913 -30.483 1.00 98.19 196 ARG A CA 1
ATOM 1680 C C . ARG A 1 196 ? 2.770 -6.674 -31.825 1.00 98.19 196 ARG A C 1
ATOM 1682 O O . ARG A 1 196 ? 3.395 -5.631 -32.018 1.00 98.19 196 ARG A O 1
ATOM 1689 N N . LEU A 1 197 ? 2.714 -7.633 -32.752 1.00 98.25 197 LEU A N 1
ATOM 1690 C CA . LEU A 1 197 ? 3.318 -7.491 -34.082 1.00 98.25 197 LEU A CA 1
ATOM 1691 C C . LEU A 1 197 ? 2.597 -6.446 -34.936 1.00 98.25 197 LEU A C 1
ATOM 1693 O O . LEU A 1 197 ? 3.260 -5.695 -35.650 1.00 98.25 197 LEU A O 1
ATOM 1697 N N . GLU A 1 198 ? 1.273 -6.386 -34.859 1.00 98.62 198 GLU A N 1
ATOM 1698 C CA . GLU A 1 198 ? 0.455 -5.384 -35.531 1.00 98.62 198 GLU A CA 1
ATOM 1699 C C . GLU A 1 198 ? 0.771 -3.979 -35.020 1.00 98.62 198 GLU A C 1
ATOM 1701 O O . GLU A 1 19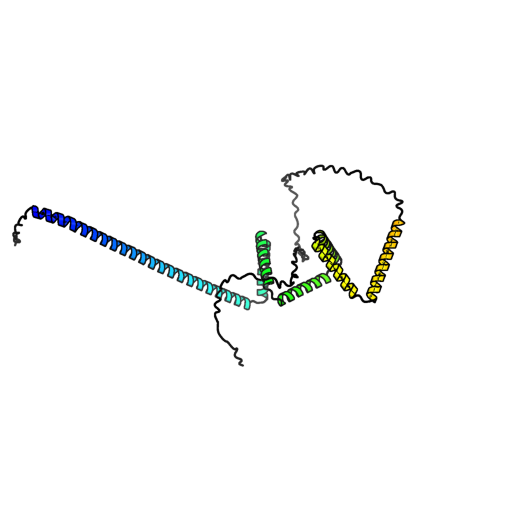8 ? 1.133 -3.118 -35.821 1.00 98.62 198 GLU A O 1
ATOM 1706 N N . TYR A 1 199 ? 0.792 -3.783 -33.699 1.00 98.25 199 TYR A N 1
ATOM 1707 C CA . TYR A 1 199 ? 1.236 -2.536 -33.075 1.00 98.25 199 TYR A CA 1
ATOM 1708 C C . TYR A 1 199 ? 2.624 -2.101 -33.577 1.00 98.25 199 TYR A C 1
ATOM 1710 O O . TYR A 1 199 ? 2.833 -0.956 -33.977 1.00 98.25 199 TYR A O 1
ATOM 1718 N N . LEU A 1 200 ? 3.589 -3.026 -33.644 1.00 98.19 200 LEU A N 1
ATOM 1719 C CA . LEU A 1 200 ? 4.924 -2.720 -34.169 1.00 98.19 200 LEU A CA 1
ATOM 1720 C C . LEU A 1 200 ? 4.913 -2.366 -35.665 1.00 98.19 200 LEU A C 1
ATOM 1722 O O . LEU A 1 200 ? 5.728 -1.547 -36.099 1.00 98.19 200 LEU A O 1
ATOM 1726 N N . ARG A 1 201 ? 4.035 -2.974 -36.473 1.00 98.44 201 ARG A N 1
ATOM 1727 C CA . ARG A 1 201 ? 3.880 -2.642 -37.900 1.00 98.44 201 ARG A CA 1
ATOM 1728 C C . ARG A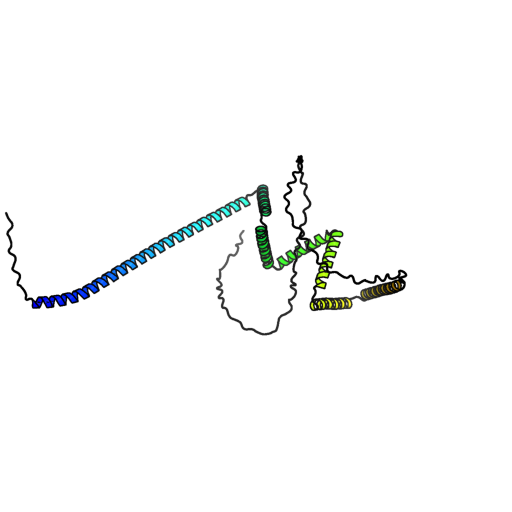 1 201 ? 3.294 -1.243 -38.071 1.00 98.44 201 ARG A C 1
ATOM 1730 O O . ARG A 1 201 ? 3.873 -0.455 -38.820 1.00 98.44 201 ARG A O 1
ATOM 1737 N N . THR A 1 202 ? 2.209 -0.923 -37.366 1.00 98.38 202 THR A N 1
ATOM 1738 C CA . THR A 1 202 ? 1.553 0.390 -37.453 1.00 98.38 202 THR A CA 1
ATOM 1739 C C . THR A 1 202 ? 2.474 1.497 -36.949 1.00 98.38 202 THR A C 1
ATOM 1741 O O . THR A 1 202 ? 2.649 2.500 -37.642 1.00 98.38 202 THR A O 1
ATOM 1744 N N . TRP A 1 203 ? 3.163 1.284 -35.823 1.00 98.12 203 TRP A N 1
ATOM 1745 C CA . TRP A 1 203 ? 4.150 2.224 -35.288 1.00 98.12 203 TRP A CA 1
ATOM 1746 C C . TRP A 1 203 ? 5.295 2.485 -36.278 1.00 98.12 203 TRP A C 1
ATOM 1748 O O . TRP A 1 203 ? 5.599 3.638 -36.583 1.00 98.12 203 TRP A O 1
ATOM 1758 N N . ARG A 1 204 ? 5.883 1.432 -36.871 1.00 98.12 204 ARG A N 1
ATOM 1759 C CA . ARG A 1 204 ? 6.927 1.583 -37.905 1.00 98.12 204 ARG A CA 1
ATOM 1760 C C . ARG A 1 204 ? 6.414 2.299 -39.152 1.00 98.12 204 ARG A C 1
ATOM 1762 O O . ARG A 1 204 ? 7.171 3.046 -39.762 1.00 98.12 204 ARG A O 1
ATOM 1769 N N . SER A 1 205 ? 5.170 2.048 -39.558 1.00 98.12 205 SER A N 1
ATOM 1770 C CA . SER A 1 205 ? 4.560 2.716 -40.711 1.00 98.12 205 SER A CA 1
ATOM 1771 C C . SER A 1 205 ? 4.401 4.213 -40.457 1.00 98.12 205 SER A C 1
ATOM 1773 O O . SER A 1 205 ? 4.856 5.014 -41.267 1.00 98.12 205 SER A O 1
ATOM 1775 N N . LYS A 1 206 ? 3.841 4.589 -39.299 1.00 98.38 206 LYS A N 1
ATOM 1776 C CA . LYS A 1 206 ? 3.696 5.991 -38.878 1.00 98.38 206 LYS A CA 1
ATOM 1777 C C . LYS A 1 206 ? 5.052 6.693 -38.779 1.00 98.38 206 LYS A C 1
ATOM 1779 O O . LYS A 1 206 ? 5.214 7.775 -39.326 1.00 98.38 206 LYS A O 1
ATOM 1784 N N . SER A 1 207 ? 6.042 6.045 -38.162 1.00 97.94 207 SER A N 1
ATOM 1785 C CA . SER A 1 207 ? 7.400 6.590 -38.047 1.00 97.94 207 SER A CA 1
ATOM 1786 C C . SER A 1 207 ? 8.056 6.834 -39.411 1.00 97.94 207 SER A C 1
ATOM 1788 O O . SER A 1 207 ? 8.698 7.860 -39.583 1.00 97.94 207 SER A O 1
ATOM 1790 N N . ARG A 1 208 ? 7.861 5.945 -40.397 1.00 98.12 208 ARG A N 1
ATOM 1791 C CA . ARG A 1 208 ? 8.368 6.147 -41.768 1.00 98.12 208 ARG A CA 1
ATOM 1792 C C . ARG A 1 208 ? 7.613 7.227 -42.534 1.00 98.12 208 ARG A C 1
ATOM 1794 O O . ARG A 1 208 ? 8.212 7.893 -43.363 1.00 98.12 208 ARG A O 1
ATOM 1801 N N . ALA A 1 209 ? 6.310 7.365 -42.303 1.00 98.06 209 ALA A N 1
ATOM 1802 C CA . ALA A 1 209 ? 5.509 8.403 -42.944 1.00 98.06 209 ALA A CA 1
ATOM 1803 C C . ALA A 1 209 ? 5.882 9.810 -42.444 1.00 98.06 209 ALA A C 1
ATOM 1805 O O . ALA A 1 209 ? 5.759 10.768 -43.196 1.00 98.06 209 ALA A O 1
ATOM 1806 N N . ALA A 1 210 ? 6.357 9.920 -41.199 1.00 98.25 210 ALA A N 1
ATOM 1807 C CA . ALA A 1 210 ? 6.829 11.165 -40.591 1.00 98.25 210 ALA A CA 1
ATOM 1808 C C . ALA A 1 210 ? 8.339 11.429 -40.785 1.00 98.25 210 ALA A C 1
ATOM 1810 O O . ALA A 1 210 ? 8.859 12.404 -40.251 1.00 98.25 210 ALA A O 1
ATOM 1811 N N . GLU A 1 211 ? 9.053 10.550 -41.493 1.00 98.44 211 GLU A N 1
ATOM 1812 C CA . GLU A 1 211 ? 10.501 10.641 -41.709 1.00 98.44 211 GLU A CA 1
ATOM 1813 C C . GLU A 1 211 ? 10.827 11.808 -42.654 1.00 98.44 211 GLU A C 1
ATOM 1815 O O . GLU A 1 211 ? 10.204 11.950 -43.709 1.00 98.44 211 GLU A O 1
ATOM 1820 N N . THR A 1 212 ? 11.817 12.634 -42.305 1.00 98.50 212 THR A N 1
ATOM 1821 C CA . THR A 1 212 ? 12.327 13.650 -43.239 1.00 98.50 212 THR 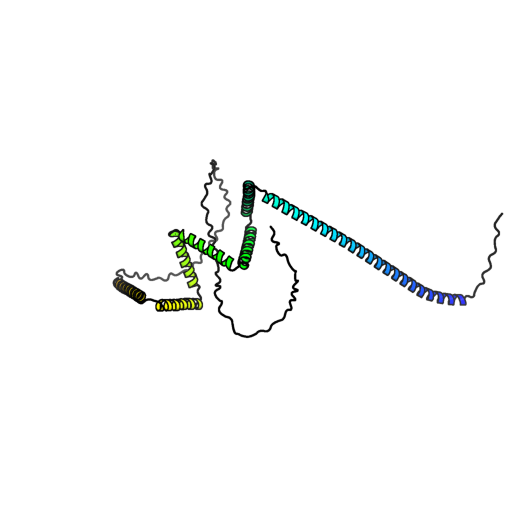A CA 1
ATOM 1822 C C . THR A 1 212 ? 13.132 12.984 -44.358 1.00 98.50 212 THR A C 1
ATOM 1824 O O . THR A 1 212 ? 13.632 11.868 -44.212 1.00 98.50 212 THR A O 1
ATOM 1827 N N . GLU A 1 213 ? 13.295 13.651 -45.502 1.00 98.50 213 GLU A N 1
ATOM 1828 C CA . GLU A 1 213 ? 14.029 13.060 -46.630 1.00 98.50 213 GLU A CA 1
ATOM 1829 C C . GLU A 1 213 ? 15.505 12.772 -46.285 1.00 98.50 213 GLU A C 1
ATOM 1831 O O . GLU A 1 213 ? 16.065 11.782 -46.751 1.00 98.50 213 GLU A O 1
ATOM 1836 N N . GLU A 1 214 ? 16.124 13.581 -45.421 1.00 98.44 214 GLU A N 1
ATOM 1837 C CA . GLU A 1 214 ? 17.474 13.332 -44.893 1.00 98.44 214 GLU A CA 1
ATOM 1838 C C . GLU A 1 214 ? 17.517 12.062 -44.035 1.00 98.44 214 GLU A C 1
ATOM 1840 O O . GLU A 1 214 ? 18.266 11.139 -44.351 1.00 98.44 214 GLU A O 1
ATOM 1845 N N . GLN A 1 215 ? 16.627 11.941 -43.041 1.00 98.31 215 GLN A N 1
ATOM 1846 C CA . GLN A 1 215 ? 16.512 10.737 -42.206 1.00 98.31 215 GLN A CA 1
ATOM 1847 C C . GLN A 1 215 ? 16.269 9.481 -43.054 1.00 98.31 215 GLN A C 1
ATOM 1849 O O . GLN A 1 215 ? 16.854 8.421 -42.815 1.00 98.31 215 GLN A O 1
ATOM 1854 N N . ARG A 1 216 ? 15.444 9.608 -44.100 1.00 98.38 216 ARG A N 1
ATOM 1855 C CA . ARG A 1 216 ? 15.164 8.527 -45.044 1.00 98.38 216 ARG A CA 1
ATOM 1856 C C . ARG A 1 216 ? 16.410 8.111 -45.816 1.00 98.38 216 ARG A C 1
ATOM 1858 O O . ARG A 1 216 ? 16.623 6.906 -45.990 1.00 98.38 216 ARG A O 1
ATOM 1865 N N . LYS A 1 217 ? 17.208 9.067 -46.302 1.00 98.44 217 LYS A N 1
ATOM 1866 C CA . LYS A 1 217 ? 18.477 8.789 -46.989 1.00 98.44 217 LYS A CA 1
ATOM 1867 C C . LYS A 1 217 ? 19.448 8.074 -46.056 1.00 98.44 217 LYS A C 1
ATOM 1869 O O . LYS A 1 217 ? 19.925 7.006 -46.440 1.00 98.44 217 LYS A O 1
ATOM 1874 N N . ASP A 1 218 ? 19.620 8.566 -44.832 1.00 98.31 218 ASP A N 1
ATOM 1875 C CA . ASP A 1 218 ? 20.492 7.960 -43.820 1.00 98.31 218 ASP A CA 1
ATOM 1876 C C . ASP A 1 218 ? 20.069 6.519 -43.513 1.00 98.31 218 ASP A C 1
ATOM 1878 O O . ASP A 1 218 ? 20.854 5.578 -43.643 1.00 98.31 218 ASP A O 1
ATOM 1882 N N . ARG A 1 219 ? 18.778 6.294 -43.231 1.00 97.94 219 ARG A N 1
ATOM 1883 C CA . ARG A 1 219 ? 18.236 4.949 -42.984 1.00 97.94 219 ARG A CA 1
ATOM 1884 C C . ARG A 1 219 ? 18.443 4.009 -44.173 1.00 97.94 219 ARG A C 1
ATOM 1886 O O . ARG A 1 219 ? 18.673 2.807 -43.993 1.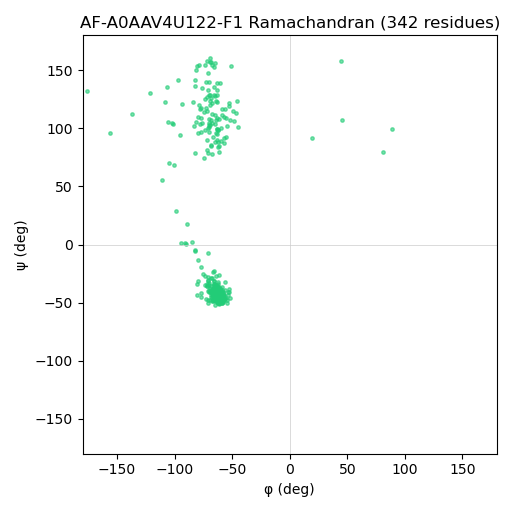00 97.94 219 ARG A O 1
ATOM 1893 N N . LEU A 1 220 ? 18.289 4.505 -45.403 1.00 98.19 220 LEU A N 1
ATOM 1894 C CA . LEU A 1 220 ? 18.526 3.713 -46.611 1.00 98.19 220 LEU A CA 1
ATOM 1895 C C . LEU A 1 220 ? 20.013 3.407 -46.807 1.00 98.19 220 LEU A C 1
ATOM 1897 O O . LEU A 1 220 ? 20.333 2.285 -47.207 1.00 98.19 220 LEU A O 1
ATOM 1901 N N . GLU A 1 221 ? 20.901 4.353 -46.514 1.00 98.50 221 GLU A N 1
ATOM 1902 C CA . GLU A 1 221 ? 22.349 4.165 -46.555 1.00 98.50 221 GLU A CA 1
ATOM 1903 C C . GLU A 1 221 ? 22.809 3.142 -45.512 1.00 98.50 221 GLU A C 1
ATOM 1905 O O . GLU A 1 221 ? 23.501 2.183 -45.861 1.00 98.50 221 GLU A O 1
ATOM 1910 N N . ASP A 1 222 ? 22.339 3.248 -44.272 1.00 97.75 222 ASP A N 1
ATOM 1911 C CA . ASP A 1 222 ? 22.604 2.270 -43.216 1.00 97.75 222 ASP A CA 1
ATOM 1912 C C . ASP A 1 222 ? 22.123 0.877 -43.607 1.00 97.75 222 ASP A C 1
ATOM 1914 O O . ASP A 1 222 ? 22.828 -0.124 -43.434 1.00 97.75 222 ASP A O 1
ATOM 1918 N N . ARG A 1 223 ? 20.939 0.793 -44.226 1.00 97.88 223 ARG A N 1
ATOM 1919 C CA . ARG A 1 223 ? 20.427 -0.472 -44.756 1.00 97.88 223 ARG A CA 1
ATOM 1920 C C . ARG A 1 223 ? 21.314 -1.020 -45.877 1.00 97.88 223 ARG A C 1
ATOM 1922 O O . ARG A 1 223 ? 21.528 -2.233 -45.923 1.00 97.88 223 ARG A O 1
ATOM 1929 N N . ARG A 1 224 ? 21.848 -0.169 -46.763 1.00 98.31 224 ARG A N 1
ATOM 1930 C CA . ARG A 1 224 ? 22.814 -0.572 -47.805 1.00 98.31 224 ARG A CA 1
ATOM 1931 C C . ARG A 1 224 ? 24.115 -1.085 -47.180 1.00 98.31 224 ARG A C 1
ATOM 1933 O O . ARG A 1 224 ? 24.543 -2.178 -47.544 1.00 98.31 224 ARG A O 1
ATOM 1940 N N . LYS A 1 225 ? 24.686 -0.371 -46.202 1.00 97.94 225 LYS A N 1
ATOM 1941 C CA . LYS A 1 225 ? 25.896 -0.775 -45.457 1.00 97.94 225 LYS A CA 1
ATOM 1942 C C . LYS A 1 225 ? 25.701 -2.115 -44.748 1.00 97.94 225 LYS A C 1
ATOM 1944 O O . LYS A 1 225 ? 26.538 -3.008 -44.877 1.00 97.94 225 LYS A O 1
ATOM 1949 N N . LEU A 1 226 ? 24.577 -2.300 -44.052 1.00 96.44 226 LEU A N 1
ATOM 1950 C CA . LEU A 1 226 ? 24.242 -3.562 -43.388 1.00 96.44 226 LEU A CA 1
ATOM 1951 C C . LEU A 1 226 ? 24.128 -4.714 -44.393 1.00 96.44 226 LEU A C 1
ATOM 1953 O O . LEU A 1 226 ? 24.672 -5.792 -44.161 1.00 96.44 226 LEU A O 1
ATOM 1957 N N . ASN A 1 227 ? 23.443 -4.491 -45.516 1.00 96.50 227 ASN A N 1
ATOM 1958 C CA . ASN A 1 227 ? 23.313 -5.499 -46.566 1.00 96.50 227 ASN A CA 1
ATOM 1959 C C . ASN A 1 227 ? 24.669 -5.845 -47.199 1.00 96.50 227 ASN A C 1
ATOM 1961 O O . ASN A 1 227 ? 24.923 -7.018 -47.454 1.00 96.50 227 ASN A O 1
ATOM 1965 N N . ALA A 1 228 ? 25.553 -4.864 -47.406 1.00 97.00 228 ALA A N 1
ATOM 1966 C CA . ALA A 1 228 ? 26.913 -5.096 -47.892 1.00 97.00 228 ALA A CA 1
ATOM 1967 C C . ALA A 1 228 ? 27.732 -5.943 -46.904 1.00 97.00 228 ALA A C 1
ATOM 1969 O O . ALA A 1 228 ? 28.311 -6.952 -47.299 1.00 97.00 228 ALA A O 1
ATOM 1970 N N . ARG A 1 229 ? 27.694 -5.614 -45.604 1.00 95.50 229 ARG A N 1
ATOM 1971 C CA . ARG A 1 229 ? 28.341 -6.418 -44.549 1.00 95.50 229 ARG A CA 1
ATOM 1972 C C . ARG A 1 229 ? 27.829 -7.856 -44.527 1.00 95.50 229 ARG A C 1
ATOM 1974 O O . ARG A 1 229 ? 28.630 -8.777 -44.439 1.00 95.50 229 ARG A O 1
ATOM 1981 N N . LYS A 1 230 ? 26.512 -8.058 -44.648 1.00 94.69 230 LYS A N 1
ATOM 1982 C CA . LYS A 1 230 ? 25.915 -9.402 -44.715 1.00 94.69 230 LYS A CA 1
ATOM 1983 C C . LYS A 1 230 ? 26.396 -10.184 -45.934 1.00 94.69 230 LYS A C 1
ATOM 1985 O O . LYS A 1 230 ? 26.752 -11.344 -45.786 1.00 94.69 230 LYS A O 1
ATOM 1990 N N . LYS A 1 231 ? 26.437 -9.555 -47.113 1.00 95.25 231 LYS A N 1
ATOM 1991 C CA . LYS A 1 231 ? 26.952 -10.192 -48.335 1.00 95.25 231 LYS A CA 1
ATOM 1992 C C . LYS A 1 231 ? 28.420 -10.590 -48.187 1.00 95.25 231 LYS A C 1
ATOM 1994 O O . LYS A 1 231 ? 28.766 -11.711 -48.531 1.00 95.25 231 LYS A O 1
ATOM 1999 N N . ASN A 1 232 ? 29.254 -9.716 -47.627 1.00 95.00 232 ASN A N 1
ATOM 2000 C CA . ASN A 1 232 ? 30.668 -10.018 -47.391 1.00 95.00 232 ASN A CA 1
ATOM 2001 C C . ASN A 1 232 ? 30.847 -11.134 -46.351 1.00 95.00 232 ASN A C 1
ATOM 2003 O O . ASN A 1 232 ? 31.684 -12.002 -46.534 1.00 95.00 232 ASN A O 1
ATOM 2007 N N . ALA A 1 233 ? 30.031 -11.160 -45.292 1.00 91.31 233 ALA A N 1
ATOM 2008 C CA . ALA A 1 233 ? 30.072 -12.228 -44.294 1.00 91.31 233 ALA A CA 1
ATOM 2009 C C . ALA A 1 233 ? 29.648 -13.596 -44.852 1.00 91.31 233 ALA A C 1
ATOM 2011 O O . ALA A 1 233 ? 30.130 -14.610 -44.365 1.00 91.31 233 ALA A O 1
ATOM 2012 N N . ILE A 1 234 ? 28.746 -13.634 -45.838 1.00 93.12 234 ILE A N 1
ATOM 2013 C CA . ILE A 1 234 ? 28.370 -14.876 -46.529 1.00 93.12 234 ILE A CA 1
ATOM 2014 C C . ILE A 1 234 ? 29.527 -15.348 -47.413 1.00 93.12 234 ILE A C 1
ATOM 2016 O O . ILE A 1 234 ? 29.963 -16.477 -47.243 1.00 93.12 234 ILE A O 1
ATOM 2020 N N . LYS A 1 235 ? 30.091 -14.462 -48.246 1.00 92.31 235 LYS A N 1
ATOM 2021 C CA . LYS A 1 235 ? 31.257 -14.780 -49.090 1.00 92.31 235 LYS A CA 1
ATOM 2022 C C . LYS A 1 235 ? 32.432 -15.315 -48.269 1.00 92.31 235 LYS A C 1
ATOM 2024 O O . LYS A 1 235 ? 32.894 -16.417 -48.501 1.00 92.31 235 LYS A O 1
ATOM 2029 N N . ASN A 1 236 ? 32.805 -14.607 -47.203 1.00 88.44 236 ASN A N 1
ATOM 2030 C CA . ASN A 1 236 ? 33.907 -15.031 -46.341 1.00 88.44 236 ASN A CA 1
ATOM 2031 C C . ASN A 1 236 ? 33.623 -16.342 -45.583 1.00 88.44 236 ASN A C 1
ATOM 2033 O O . ASN A 1 236 ? 34.563 -16.981 -45.134 1.00 88.44 236 ASN A O 1
ATOM 2037 N N . LYS A 1 237 ? 32.353 -16.727 -45.374 1.00 84.81 237 LYS A N 1
ATOM 2038 C CA . LYS A 1 237 ? 32.000 -18.039 -44.804 1.00 84.81 237 LYS A CA 1
ATOM 2039 C C . LYS A 1 237 ? 32.057 -19.155 -45.843 1.00 84.81 237 LYS A C 1
ATOM 2041 O O . LYS A 1 237 ? 32.338 -20.282 -45.466 1.00 84.81 237 LYS A O 1
ATOM 2046 N N . GLU A 1 238 ? 31.766 -18.848 -47.103 1.00 75.12 238 GLU A N 1
ATOM 2047 C CA . GLU A 1 238 ? 31.926 -19.776 -48.229 1.00 75.12 238 GLU A CA 1
ATOM 2048 C C . GLU A 1 238 ? 33.414 -20.008 -48.549 1.00 75.12 238 GLU A C 1
ATOM 2050 O O . GLU A 1 238 ? 33.782 -21.115 -48.926 1.00 75.12 238 GLU A O 1
ATOM 2055 N N . ASP A 1 239 ? 34.270 -19.008 -48.307 1.00 64.25 239 ASP A N 1
ATOM 2056 C CA . ASP A 1 239 ? 35.725 -19.093 -48.512 1.00 64.25 239 ASP A CA 1
ATOM 2057 C C . ASP A 1 239 ? 36.475 -19.820 -47.374 1.00 64.25 239 ASP A C 1
ATOM 2059 O O . ASP A 1 239 ? 37.632 -20.204 -47.543 1.00 64.25 239 ASP A O 1
ATOM 2063 N N . VAL A 1 240 ? 35.833 -20.055 -46.221 1.00 58.75 240 VAL A N 1
ATOM 2064 C CA . VAL A 1 240 ? 36.326 -21.026 -45.230 1.00 58.75 240 VAL A CA 1
ATOM 2065 C C . VAL A 1 240 ? 35.859 -22.403 -45.689 1.00 58.75 240 VAL A C 1
ATOM 2067 O O . VAL A 1 240 ? 34.869 -22.941 -45.195 1.00 58.75 240 VAL A O 1
ATOM 2070 N N . VAL A 1 241 ? 36.572 -22.963 -46.669 1.00 56.31 241 VAL A N 1
ATOM 2071 C CA . VAL A 1 241 ? 36.562 -24.409 -46.907 1.00 56.31 241 VAL A CA 1
ATOM 2072 C C . VAL A 1 241 ? 36.913 -25.052 -45.561 1.00 56.31 241 VAL A C 1
ATOM 2074 O O . VAL A 1 241 ? 37.964 -24.722 -45.005 1.00 56.31 241 VAL A O 1
ATOM 2077 N N . PRO A 1 242 ? 36.046 -25.889 -44.966 1.00 55.59 242 PRO A N 1
ATOM 2078 C CA . PRO A 1 242 ? 36.422 -26.638 -43.781 1.00 55.59 242 PRO A CA 1
ATOM 2079 C C . PRO A 1 242 ? 37.482 -27.666 -44.199 1.00 55.59 242 PRO A C 1
ATOM 2081 O O . PRO A 1 242 ? 37.160 -28.800 -44.528 1.00 55.59 242 PRO A O 1
ATOM 2084 N N . ASP A 1 243 ? 38.749 -27.248 -44.222 1.00 56.94 243 ASP A N 1
ATOM 2085 C CA . ASP A 1 243 ? 39.909 -28.143 -44.329 1.00 56.94 243 ASP A CA 1
ATOM 2086 C C . ASP A 1 243 ? 40.113 -28.946 -43.036 1.00 56.94 243 ASP A C 1
ATOM 2088 O O . ASP A 1 243 ? 40.906 -29.886 -42.989 1.00 56.94 243 ASP A O 1
ATOM 2092 N N . GLU A 1 244 ? 39.358 -28.631 -41.981 1.00 58.41 244 GLU A N 1
ATOM 2093 C CA . GLU A 1 244 ? 39.165 -29.576 -40.897 1.00 58.41 244 GLU A CA 1
ATOM 2094 C C . GLU A 1 244 ? 38.155 -30.627 -41.364 1.00 58.41 244 GLU A C 1
ATOM 2096 O O . GLU A 1 244 ? 37.003 -30.270 -41.651 1.00 58.41 244 GLU A O 1
ATOM 2101 N N . PRO A 1 245 ? 38.547 -31.918 -41.454 1.00 62.72 245 PRO A N 1
ATOM 2102 C CA . PRO A 1 245 ? 37.598 -32.973 -41.743 1.00 62.72 245 PRO A CA 1
ATOM 2103 C C . PRO A 1 245 ? 36.487 -32.805 -40.727 1.00 62.72 245 PRO A C 1
ATOM 2105 O O . PRO A 1 245 ? 36.742 -32.786 -39.521 1.00 62.72 245 PRO A O 1
ATOM 2108 N N . THR A 1 246 ? 35.261 -32.623 -41.211 1.00 55.84 246 THR A N 1
ATOM 2109 C CA . THR A 1 246 ? 34.089 -32.692 -40.356 1.00 55.84 246 THR A CA 1
ATOM 2110 C C . THR A 1 246 ? 34.217 -34.051 -39.698 1.00 55.84 246 THR A C 1
ATOM 2112 O O . THR A 1 246 ? 34.027 -35.073 -40.358 1.00 55.84 246 THR A O 1
ATOM 2115 N N . VAL A 1 247 ? 34.668 -34.085 -38.440 1.00 61.91 247 VAL A N 1
ATOM 2116 C CA . VAL A 1 247 ? 34.620 -35.297 -37.649 1.00 61.91 247 VAL A CA 1
ATOM 2117 C C . VAL A 1 247 ? 33.133 -35.532 -37.591 1.00 61.91 247 VAL A C 1
ATOM 2119 O O . VAL A 1 247 ? 32.402 -34.848 -36.875 1.00 61.91 247 VAL A O 1
ATOM 2122 N N . VAL A 1 248 ? 32.671 -36.416 -38.471 1.00 58.88 248 VAL A N 1
ATOM 2123 C CA . VAL A 1 248 ? 31.383 -37.054 -38.363 1.00 58.88 248 VAL A CA 1
ATOM 2124 C C . VAL A 1 248 ? 31.526 -37.792 -37.050 1.00 58.88 248 VAL A C 1
ATOM 2126 O O . VAL A 1 248 ? 31.938 -38.948 -37.003 1.00 58.88 248 VAL A O 1
ATOM 2129 N N . ILE A 1 249 ? 31.256 -37.078 -35.958 1.00 58.91 249 ILE A N 1
ATOM 2130 C CA . ILE A 1 249 ? 30.780 -37.677 -34.739 1.00 58.91 249 ILE A CA 1
ATOM 2131 C C . ILE A 1 249 ? 29.498 -38.306 -35.249 1.00 58.91 249 ILE A C 1
ATOM 2133 O O . ILE A 1 249 ? 28.462 -37.651 -35.362 1.00 58.91 249 ILE A O 1
ATOM 2137 N N . LYS A 1 250 ? 29.613 -39.556 -35.717 1.00 61.19 250 LYS A N 1
ATOM 2138 C CA . LYS A 1 250 ? 28.489 -40.463 -35.754 1.00 61.19 250 LYS A CA 1
ATOM 2139 C C . LYS A 1 250 ? 27.948 -40.294 -34.353 1.00 61.19 250 LYS A C 1
ATOM 2141 O O . LYS A 1 250 ? 28.626 -40.651 -33.392 1.00 61.19 250 LYS A O 1
ATOM 2146 N N . ALA A 1 251 ? 26.823 -39.599 -34.239 1.00 55.28 251 ALA A N 1
ATOM 2147 C CA . ALA A 1 251 ? 26.013 -39.697 -33.057 1.00 55.28 251 ALA A CA 1
ATOM 2148 C C . ALA A 1 251 ? 25.611 -41.167 -33.062 1.00 55.28 251 ALA A C 1
ATOM 2150 O O . ALA A 1 251 ? 24.605 -41.546 -33.658 1.00 55.28 251 ALA A O 1
ATOM 2151 N N . GLU A 1 252 ? 26.496 -42.012 -32.525 1.00 70.19 252 GLU A N 1
ATOM 2152 C CA . GLU A 1 252 ? 26.087 -43.279 -31.975 1.00 70.19 252 GLU A CA 1
ATOM 2153 C C . GLU A 1 252 ? 24.869 -42.910 -31.138 1.00 70.19 252 GLU A C 1
ATOM 2155 O O . GLU A 1 252 ? 24.946 -41.930 -30.378 1.00 70.19 252 GLU A O 1
ATOM 2160 N N . PRO A 1 253 ? 23.709 -43.535 -31.403 1.00 64.06 253 PRO A N 1
ATOM 2161 C CA . PRO A 1 253 ? 22.536 -43.282 -30.599 1.00 64.06 253 PRO A CA 1
ATOM 2162 C C . PRO A 1 253 ? 23.016 -43.416 -29.165 1.00 64.06 253 PRO A C 1
ATOM 2164 O O . PRO A 1 253 ? 23.517 -44.468 -28.776 1.00 64.06 253 PRO A O 1
ATOM 2167 N N . ILE A 1 254 ? 22.975 -42.308 -28.427 1.00 66.25 254 ILE A N 1
ATOM 2168 C CA . ILE A 1 254 ? 23.146 -42.355 -26.990 1.00 66.25 254 ILE A CA 1
ATOM 2169 C C . ILE A 1 254 ? 21.943 -43.189 -26.581 1.00 66.25 254 ILE A C 1
ATOM 2171 O O . ILE A 1 254 ? 20.822 -42.675 -26.545 1.00 66.25 254 ILE A O 1
ATOM 2175 N N . GLU A 1 255 ? 22.160 -44.497 -26.434 1.00 63.50 255 GLU A N 1
ATOM 2176 C CA . GLU A 1 255 ? 21.270 -45.394 -25.730 1.00 63.50 255 GLU A CA 1
ATOM 2177 C C . GLU A 1 255 ? 21.178 -44.772 -24.351 1.00 63.50 255 GLU A C 1
ATOM 2179 O O . GLU A 1 255 ? 22.046 -44.903 -23.491 1.00 63.50 255 GLU A O 1
ATOM 2184 N N . PHE A 1 256 ? 20.171 -43.919 -24.212 1.00 61.12 256 PHE A N 1
ATOM 2185 C CA . PHE A 1 256 ? 19.763 -43.379 -22.948 1.00 61.12 256 PHE A CA 1
ATOM 2186 C C . PHE A 1 256 ? 19.122 -44.564 -22.251 1.00 61.12 256 PHE A C 1
ATOM 2188 O O . PHE A 1 256 ? 17.904 -44.704 -22.290 1.00 61.12 256 PHE A O 1
ATOM 2195 N N . ASP A 1 257 ? 19.952 -45.454 -21.708 1.00 62.62 257 ASP A N 1
ATOM 2196 C CA . ASP A 1 257 ? 19.525 -46.408 -20.708 1.00 62.62 257 ASP A CA 1
ATOM 2197 C C . ASP A 1 257 ? 18.923 -45.552 -19.599 1.00 62.62 257 ASP A C 1
ATOM 2199 O O . ASP A 1 257 ? 19.649 -44.800 -18.933 1.00 62.62 257 ASP A O 1
ATOM 2203 N N . PRO A 1 258 ? 17.591 -45.569 -19.417 1.00 64.31 258 PRO A N 1
ATOM 2204 C CA . PRO A 1 258 ? 16.996 -44.925 -18.276 1.00 64.31 258 PRO A CA 1
ATOM 2205 C C . PRO A 1 258 ? 17.315 -45.839 -17.098 1.00 64.31 258 PRO A C 1
ATOM 2207 O O . PRO A 1 258 ? 16.449 -46.575 -16.626 1.00 64.31 258 PRO A O 1
ATOM 2210 N N . GLU A 1 259 ? 18.567 -45.837 -16.632 1.00 69.75 259 GLU A N 1
ATOM 2211 C CA . GLU A 1 259 ? 18.853 -46.367 -15.315 1.00 69.75 259 GLU A CA 1
ATOM 2212 C C . GLU A 1 259 ? 17.948 -45.578 -14.367 1.00 69.75 259 GLU A C 1
ATOM 2214 O O . GLU A 1 259 ? 18.045 -44.344 -14.296 1.00 69.75 259 GLU A O 1
ATOM 2219 N N . PRO A 1 260 ? 17.002 -46.244 -13.683 1.00 66.25 260 PRO A N 1
ATOM 2220 C CA . PRO A 1 260 ? 16.182 -45.563 -12.711 1.00 66.25 260 PRO A CA 1
ATOM 2221 C C . PRO A 1 260 ? 17.163 -44.994 -11.701 1.00 66.25 260 PRO A C 1
ATOM 2223 O O . PRO A 1 260 ? 17.889 -4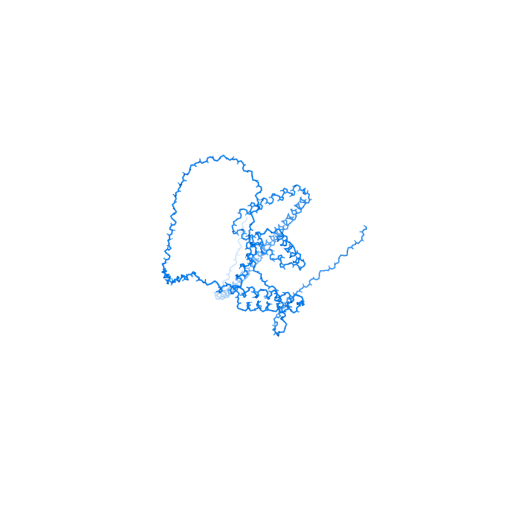5.758 -11.062 1.00 66.25 260 PRO A O 1
ATOM 2226 N N . LEU A 1 261 ? 17.208 -43.661 -11.599 1.00 56.62 261 LEU A N 1
ATOM 2227 C CA . LEU A 1 261 ? 17.903 -42.956 -10.534 1.00 56.62 261 LEU A CA 1
ATOM 2228 C C . LEU A 1 261 ? 17.521 -43.669 -9.243 1.00 56.62 261 LEU A C 1
ATOM 2230 O O . LEU A 1 261 ? 16.405 -43.511 -8.742 1.00 56.62 261 LEU A O 1
ATOM 2234 N N . LYS A 1 262 ? 18.425 -44.521 -8.747 1.00 63.31 262 LYS A N 1
ATOM 2235 C CA . LYS A 1 262 ? 18.295 -45.134 -7.438 1.00 63.31 262 LYS A CA 1
ATOM 2236 C C . LYS A 1 262 ? 18.334 -43.945 -6.510 1.00 63.31 262 LYS A C 1
ATOM 2238 O O . LYS A 1 262 ? 19.400 -43.397 -6.243 1.00 63.31 262 LYS A O 1
ATOM 2243 N N . VAL A 1 263 ? 17.148 -43.511 -6.093 1.00 58.78 263 VAL A N 1
ATOM 2244 C CA . VAL A 1 263 ? 16.952 -42.611 -4.972 1.00 58.78 263 VAL A CA 1
ATOM 2245 C C . VAL A 1 263 ? 17.639 -43.323 -3.823 1.00 58.78 263 VAL A C 1
ATOM 2247 O O . VAL A 1 263 ? 17.083 -44.231 -3.204 1.00 58.78 263 VAL A O 1
ATOM 2250 N N . GLN A 1 264 ? 18.914 -42.998 -3.610 1.00 51.69 264 GLN A N 1
ATOM 2251 C CA . GLN A 1 264 ? 19.586 -43.347 -2.386 1.00 51.69 264 GLN A CA 1
ATOM 2252 C C . GLN A 1 264 ? 18.805 -42.581 -1.336 1.00 51.69 264 GLN A C 1
ATOM 2254 O O . GLN A 1 264 ? 18.941 -41.368 -1.181 1.00 51.69 264 GLN A O 1
ATOM 2259 N N . ASN A 1 265 ? 17.905 -43.306 -0.679 1.00 53.84 265 ASN A N 1
ATOM 2260 C CA . ASN A 1 265 ? 17.381 -42.938 0.611 1.00 53.84 265 ASN A CA 1
ATOM 2261 C C . ASN A 1 265 ? 18.606 -42.802 1.510 1.00 53.84 265 ASN A C 1
ATOM 2263 O O . ASN A 1 265 ? 19.036 -43.770 2.136 1.00 53.84 265 ASN A O 1
ATOM 2267 N N . VAL A 1 266 ? 19.198 -41.607 1.525 1.00 49.97 266 VAL A N 1
ATOM 2268 C CA . VAL A 1 266 ? 20.093 -41.176 2.584 1.00 49.97 266 VAL A CA 1
ATOM 2269 C C . VAL A 1 266 ? 19.203 -41.163 3.812 1.00 49.97 266 VAL A C 1
ATOM 2271 O O . VAL A 1 266 ? 18.506 -40.188 4.100 1.00 49.97 266 VAL A O 1
ATOM 2274 N N . LYS A 1 267 ? 19.151 -42.311 4.492 1.00 51.06 267 LYS A N 1
ATOM 2275 C CA . LYS A 1 267 ? 18.768 -42.365 5.888 1.00 51.06 267 LYS A CA 1
ATOM 2276 C C . LYS A 1 267 ? 19.678 -41.349 6.557 1.00 51.06 267 LYS A C 1
ATOM 2278 O O . LYS A 1 267 ? 20.890 -41.529 6.620 1.00 51.06 267 LYS A O 1
ATOM 2283 N N . LYS A 1 268 ? 19.092 -40.219 6.948 1.00 53.91 268 LYS A N 1
ATOM 2284 C CA . LYS A 1 268 ? 19.675 -39.362 7.967 1.00 53.91 268 LYS A CA 1
ATOM 2285 C C . LYS A 1 268 ? 19.706 -40.221 9.218 1.00 53.91 268 LYS A C 1
ATOM 2287 O O . LYS A 1 268 ? 18.737 -40.250 9.970 1.00 53.91 268 LYS A O 1
ATOM 2292 N N . ASP A 1 269 ? 20.792 -40.959 9.382 1.00 48.38 269 ASP A N 1
ATOM 2293 C CA . ASP A 1 269 ? 21.180 -41.446 10.685 1.00 48.38 269 ASP A CA 1
ATOM 2294 C C . ASP A 1 269 ? 21.465 -40.184 11.497 1.00 48.38 269 ASP A C 1
ATOM 2296 O O . ASP A 1 269 ? 22.478 -39.502 11.332 1.00 48.38 269 ASP A O 1
ATOM 2300 N N . VAL A 1 270 ? 20.471 -39.808 12.300 1.00 52.03 270 VAL A N 1
ATOM 2301 C CA . VAL A 1 270 ? 20.610 -38.871 13.409 1.00 52.03 270 VAL A CA 1
ATOM 2302 C C . VAL A 1 270 ? 21.483 -39.596 14.429 1.00 52.03 270 VAL A C 1
ATOM 2304 O O . VAL A 1 270 ? 21.000 -40.233 15.357 1.00 52.03 270 VAL A O 1
ATOM 2307 N N . GLY A 1 271 ? 22.784 -39.616 14.151 1.00 47.19 271 GLY A N 1
ATOM 2308 C CA . GLY A 1 271 ? 23.805 -40.043 15.084 1.00 47.19 271 GLY A CA 1
ATOM 2309 C C . GLY A 1 271 ? 24.100 -38.880 16.013 1.00 47.19 271 GLY A C 1
ATOM 2310 O O . GLY A 1 271 ? 24.752 -37.916 15.613 1.00 47.19 271 GLY A O 1
ATOM 2311 N N . ASP A 1 272 ? 23.608 -38.983 17.243 1.00 56.38 272 ASP A N 1
ATOM 2312 C CA . ASP A 1 272 ? 24.026 -38.179 18.386 1.00 56.38 272 ASP A CA 1
ATOM 2313 C C . ASP A 1 272 ? 25.517 -38.422 18.668 1.00 56.38 272 ASP A C 1
ATOM 2315 O O . ASP A 1 272 ? 25.902 -39.186 19.550 1.00 56.38 272 ASP A O 1
ATOM 2319 N N . THR A 1 273 ? 26.396 -37.780 17.905 1.00 48.56 273 THR A N 1
ATOM 2320 C CA . THR A 1 273 ? 27.801 -37.624 18.285 1.00 48.56 273 THR A CA 1
ATOM 2321 C C . THR A 1 273 ? 27.972 -36.284 18.973 1.00 48.56 273 THR A C 1
ATOM 2323 O O . THR A 1 273 ? 28.193 -35.250 18.342 1.00 48.56 273 THR A O 1
ATOM 2326 N N . VAL A 1 274 ? 27.882 -36.327 20.303 1.00 54.69 274 VAL A N 1
ATOM 2327 C CA . VAL A 1 274 ? 28.401 -35.299 21.204 1.00 54.69 274 VAL A CA 1
ATOM 2328 C C . VAL A 1 274 ? 29.924 -35.289 21.054 1.00 54.69 274 VAL A C 1
ATOM 2330 O O . VAL A 1 274 ? 30.647 -35.999 21.750 1.00 54.69 274 VAL A O 1
ATOM 2333 N N . LEU A 1 275 ? 30.424 -34.504 20.101 1.00 44.97 275 LEU A N 1
ATOM 2334 C CA . LEU A 1 275 ? 31.831 -34.129 20.055 1.00 44.97 275 LEU A CA 1
ATOM 2335 C C . LEU A 1 275 ? 32.059 -33.047 21.112 1.00 44.97 275 LEU A C 1
ATOM 2337 O O . LEU A 1 275 ? 31.806 -31.864 20.888 1.00 44.97 275 LEU A O 1
ATOM 2341 N N . VAL A 1 276 ? 32.532 -33.476 22.282 1.00 56.81 276 VAL A N 1
ATOM 2342 C CA . VAL A 1 276 ? 33.158 -32.598 23.274 1.00 56.81 276 VAL A CA 1
ATOM 2343 C C . VAL A 1 276 ? 34.471 -32.097 22.670 1.00 56.81 276 VAL A C 1
ATOM 2345 O O . VAL A 1 276 ? 35.501 -32.765 22.731 1.00 56.81 276 VAL A O 1
ATOM 2348 N N . GLY A 1 277 ? 34.405 -30.943 22.010 1.00 53.00 277 GLY A N 1
ATOM 2349 C CA . GLY A 1 277 ? 35.576 -30.180 21.589 1.00 53.00 277 GLY A CA 1
ATOM 2350 C C . GLY A 1 277 ? 36.176 -29.384 22.758 1.00 53.00 277 GLY A C 1
ATOM 2351 O O . GLY A 1 277 ? 35.461 -29.059 23.709 1.00 53.00 277 GLY A O 1
ATOM 2352 N N . PRO A 1 278 ? 37.483 -29.073 22.711 1.00 55.00 278 PRO A N 1
ATOM 2353 C CA . PRO A 1 278 ? 38.196 -28.410 23.796 1.00 55.00 278 PRO A CA 1
ATOM 2354 C C . PRO A 1 278 ? 37.695 -26.981 24.020 1.00 55.00 278 PRO A C 1
ATOM 2356 O O . PRO A 1 278 ? 37.510 -26.205 23.082 1.00 55.00 278 PRO A O 1
ATOM 2359 N N . THR A 1 279 ? 37.513 -26.638 25.292 1.00 48.50 279 THR A N 1
ATOM 2360 C CA . THR A 1 279 ? 37.132 -25.317 25.788 1.00 48.50 279 THR A CA 1
ATOM 2361 C C . THR A 1 279 ? 38.179 -24.284 25.373 1.00 48.50 279 THR A C 1
ATOM 2363 O O . THR A 1 279 ? 39.240 -24.162 25.986 1.00 48.50 279 THR A O 1
ATOM 2366 N N . VAL A 1 280 ? 37.891 -23.528 24.315 1.00 51.88 280 VAL A N 1
ATOM 2367 C CA . VAL A 1 280 ? 38.652 -22.329 23.964 1.00 51.88 280 VAL A CA 1
ATOM 2368 C C . VAL A 1 280 ? 38.153 -21.207 24.867 1.00 51.88 280 VAL A C 1
ATOM 2370 O O . VAL A 1 280 ? 37.019 -20.752 24.741 1.00 51.88 280 VAL A O 1
ATOM 2373 N N . ILE A 1 281 ? 38.995 -20.777 25.806 1.00 54.94 281 ILE A N 1
ATOM 2374 C CA . ILE A 1 281 ? 38.771 -19.554 26.579 1.00 54.94 281 ILE A CA 1
ATOM 2375 C C . ILE A 1 281 ? 38.963 -18.385 25.610 1.00 54.94 281 ILE A C 1
ATOM 2377 O O . ILE A 1 281 ? 40.087 -17.977 25.318 1.00 54.94 281 ILE A O 1
ATOM 2381 N N . VAL A 1 282 ? 37.856 -17.880 25.071 1.00 48.31 282 VAL A N 1
ATOM 2382 C CA . VAL A 1 282 ? 37.829 -16.645 24.289 1.00 48.31 282 VAL A CA 1
ATOM 2383 C C . VAL A 1 282 ? 37.971 -15.491 25.276 1.00 48.31 282 VAL A C 1
ATOM 2385 O O . VAL A 1 282 ? 37.112 -15.279 26.128 1.00 48.31 282 VAL A O 1
ATOM 2388 N N . LYS A 1 283 ? 39.083 -14.757 25.190 1.00 55.31 283 LYS A N 1
ATOM 2389 C CA . LYS A 1 283 ? 39.182 -13.431 25.800 1.00 55.31 283 LYS A CA 1
ATOM 2390 C C . LYS A 1 283 ? 38.234 -12.517 25.031 1.00 55.31 283 LYS A C 1
ATOM 2392 O O . LYS A 1 283 ? 38.451 -12.266 23.849 1.00 55.31 283 LYS A O 1
ATOM 2397 N N . GLU A 1 284 ? 37.174 -12.071 25.690 1.00 47.53 284 GLU A N 1
ATOM 2398 C CA . GLU A 1 284 ? 36.270 -11.058 25.158 1.00 47.53 284 GLU A CA 1
ATOM 2399 C C . GLU A 1 284 ? 37.004 -9.712 25.128 1.00 47.53 284 GLU A C 1
ATOM 2401 O O . GLU A 1 284 ? 37.163 -9.045 26.149 1.00 47.53 284 GLU A O 1
ATOM 2406 N N . GLU A 1 285 ? 37.485 -9.320 23.951 1.00 63.84 285 GLU A N 1
ATOM 2407 C CA . GLU A 1 285 ? 37.735 -7.911 23.665 1.00 63.84 285 GLU A CA 1
ATOM 2408 C C . GLU A 1 285 ? 36.403 -7.260 23.254 1.00 63.84 285 GLU A C 1
ATOM 2410 O O . GLU A 1 285 ? 35.637 -7.863 22.493 1.00 63.84 285 GLU A O 1
ATOM 2415 N N . PRO A 1 286 ? 36.079 -6.056 23.758 1.00 62.09 286 PRO A N 1
ATOM 2416 C CA . PRO A 1 286 ? 34.827 -5.389 23.434 1.00 62.09 286 PRO A CA 1
ATOM 2417 C C . PRO A 1 286 ? 34.792 -5.050 21.941 1.00 62.09 286 PRO A C 1
ATOM 2419 O O . PRO A 1 286 ? 35.528 -4.189 21.460 1.00 62.09 286 PRO A O 1
ATOM 2422 N N . ILE A 1 287 ? 33.903 -5.727 21.213 1.00 53.88 287 ILE A N 1
ATOM 2423 C CA . ILE A 1 287 ? 33.604 -5.451 19.809 1.00 53.88 287 ILE A CA 1
ATOM 2424 C C . ILE A 1 287 ? 32.997 -4.048 19.734 1.00 53.88 287 ILE A C 1
ATOM 2426 O O . ILE A 1 287 ? 31.851 -3.819 20.127 1.00 53.88 287 ILE A O 1
ATOM 2430 N N . THR A 1 288 ? 33.764 -3.093 19.220 1.00 51.28 288 THR A N 1
ATOM 2431 C CA . THR A 1 288 ? 33.244 -1.795 18.804 1.00 51.28 288 THR A CA 1
ATOM 2432 C C . THR A 1 288 ? 32.417 -2.002 17.537 1.00 51.28 288 THR A C 1
ATOM 2434 O O . THR A 1 288 ? 32.942 -2.147 16.436 1.00 51.28 288 THR A O 1
ATOM 2437 N N . PHE A 1 289 ? 31.091 -2.049 17.692 1.00 44.38 289 PHE A N 1
ATOM 2438 C CA . PHE A 1 289 ? 30.155 -2.023 16.569 1.00 44.38 289 PHE A CA 1
ATOM 2439 C C . PHE A 1 289 ? 30.276 -0.675 15.844 1.00 44.38 289 PHE A C 1
ATOM 2441 O O . PHE A 1 289 ? 29.678 0.326 16.240 1.00 44.38 289 PHE A O 1
ATOM 2448 N N . GLY A 1 290 ? 31.076 -0.645 14.779 1.00 57.62 290 GLY A N 1
ATOM 2449 C CA . GLY A 1 290 ? 30.957 0.374 13.744 1.00 57.62 290 GLY A CA 1
ATOM 2450 C C . GLY A 1 290 ? 29.620 0.218 13.004 1.00 57.62 290 GLY A C 1
ATOM 2451 O O . GLY A 1 290 ? 29.074 -0.887 12.959 1.00 57.62 290 GLY A O 1
ATOM 2452 N N . PRO A 1 291 ? 29.056 1.299 12.436 1.00 55.16 291 PRO A N 1
ATOM 2453 C CA . PRO A 1 291 ? 27.794 1.231 11.708 1.00 55.16 291 PRO A CA 1
ATOM 2454 C C . PRO A 1 291 ? 27.969 0.371 10.452 1.00 55.16 291 PRO A C 1
ATOM 2456 O O . PRO A 1 291 ? 28.567 0.804 9.467 1.00 55.16 291 PRO A O 1
ATOM 2459 N N . GLU A 1 292 ? 27.465 -0.862 10.488 1.00 54.03 292 GLU A N 1
ATOM 2460 C CA . GLU A 1 292 ? 27.433 -1.718 9.306 1.00 54.03 292 GLU A CA 1
ATOM 2461 C C . GLU A 1 292 ? 26.537 -1.094 8.220 1.00 54.03 292 GLU A C 1
ATOM 2463 O O . GLU A 1 292 ? 25.460 -0.563 8.524 1.00 54.03 292 GLU A O 1
ATOM 2468 N N . PRO A 1 293 ? 26.945 -1.152 6.940 1.00 50.56 293 PRO A N 1
ATOM 2469 C CA . PRO A 1 293 ? 26.113 -0.693 5.840 1.00 50.56 293 PRO A CA 1
ATOM 2470 C C . PRO A 1 293 ? 24.853 -1.560 5.768 1.00 50.56 293 PRO A C 1
ATOM 2472 O O . PRO A 1 293 ? 24.917 -2.780 5.633 1.00 50.56 293 PRO A O 1
ATOM 2475 N N . SER A 1 294 ? 23.693 -0.909 5.859 1.00 46.88 294 SER A N 1
ATOM 2476 C CA . SER A 1 294 ? 22.372 -1.531 5.821 1.00 46.88 294 SER A CA 1
ATOM 2477 C C . SER A 1 294 ? 22.256 -2.549 4.682 1.00 46.88 294 SER A C 1
ATOM 2479 O O . SER A 1 294 ? 22.254 -2.179 3.505 1.00 46.88 294 SER A O 1
ATOM 2481 N N . ALA A 1 295 ? 22.117 -3.828 5.028 1.00 40.91 295 ALA A N 1
ATOM 2482 C CA . ALA A 1 295 ? 21.776 -4.874 4.080 1.00 40.91 295 ALA A CA 1
ATOM 2483 C C . ALA A 1 295 ? 20.426 -4.540 3.422 1.00 40.91 295 ALA A C 1
ATOM 2485 O O . ALA A 1 295 ? 19.373 -4.550 4.064 1.00 40.91 295 ALA A O 1
ATOM 2486 N N . TYR A 1 296 ? 20.453 -4.217 2.129 1.00 38.50 296 TYR A N 1
ATOM 2487 C CA . TYR A 1 296 ? 19.250 -3.996 1.340 1.00 38.50 296 TYR A CA 1
ATOM 2488 C C . TYR A 1 296 ? 18.513 -5.327 1.168 1.00 38.50 296 TYR A C 1
ATOM 2490 O O . TYR A 1 296 ? 18.923 -6.200 0.403 1.00 38.50 296 TYR A O 1
ATOM 2498 N N . ILE A 1 297 ? 17.392 -5.478 1.871 1.00 37.34 297 ILE A N 1
ATOM 2499 C CA . ILE A 1 297 ? 16.428 -6.546 1.608 1.00 37.34 297 ILE A CA 1
ATOM 2500 C C . ILE A 1 297 ? 15.769 -6.231 0.260 1.00 37.34 297 ILE A C 1
ATOM 2502 O O . ILE A 1 297 ? 14.902 -5.363 0.163 1.00 37.34 297 ILE A O 1
ATOM 2506 N N . VAL A 1 298 ? 16.183 -6.938 -0.792 1.00 39.03 298 VAL A N 1
ATOM 2507 C CA . VAL A 1 298 ? 15.499 -6.933 -2.091 1.00 39.03 298 VAL A CA 1
ATOM 2508 C C . VAL A 1 298 ? 14.193 -7.711 -1.933 1.00 39.03 298 VAL A C 1
ATOM 2510 O O . VAL A 1 298 ? 14.146 -8.929 -2.097 1.00 39.03 298 VAL A O 1
ATOM 2513 N N . ILE A 1 299 ? 13.120 -7.008 -1.574 1.00 41.66 299 ILE A N 1
ATOM 2514 C CA . ILE A 1 299 ? 11.764 -7.557 -1.616 1.00 41.66 299 ILE A CA 1
ATOM 2515 C C . ILE A 1 299 ? 11.389 -7.702 -3.096 1.00 41.66 299 ILE A C 1
ATOM 2517 O O . ILE A 1 299 ? 11.191 -6.712 -3.801 1.00 41.66 299 ILE A O 1
ATOM 2521 N N . LYS A 1 300 ? 11.330 -8.945 -3.585 1.00 42.75 300 LYS A N 1
ATOM 2522 C CA . LYS A 1 300 ? 10.725 -9.283 -4.879 1.00 42.75 300 LYS A CA 1
ATOM 2523 C C . LYS A 1 300 ? 9.205 -9.145 -4.754 1.00 42.75 300 LYS A C 1
ATOM 2525 O O . LYS A 1 300 ? 8.514 -10.134 -4.546 1.00 42.75 300 LYS A O 1
ATOM 2530 N N . ASP A 1 301 ? 8.695 -7.923 -4.857 1.00 40.72 301 ASP A N 1
ATOM 2531 C CA . ASP A 1 301 ? 7.266 -7.706 -5.074 1.00 40.72 301 ASP A CA 1
ATOM 2532 C C . ASP A 1 301 ? 6.959 -7.977 -6.555 1.00 40.72 301 ASP A C 1
ATOM 2534 O O . ASP A 1 301 ? 7.273 -7.180 -7.445 1.00 40.72 301 ASP A O 1
ATOM 2538 N N . GLU A 1 302 ? 6.358 -9.134 -6.829 1.00 44.88 302 GLU A N 1
ATOM 2539 C CA . GLU A 1 302 ? 5.711 -9.435 -8.104 1.00 44.88 302 GLU A CA 1
ATOM 2540 C C . GLU A 1 302 ? 4.460 -8.554 -8.246 1.00 44.88 302 GLU A C 1
ATOM 2542 O O . GLU A 1 302 ? 3.344 -8.933 -7.905 1.00 44.88 302 GLU A O 1
ATOM 2547 N N . PHE A 1 303 ? 4.645 -7.326 -8.731 1.00 35.03 303 PHE A N 1
ATOM 2548 C CA . PHE A 1 303 ? 3.537 -6.478 -9.162 1.00 35.03 303 PHE A CA 1
ATOM 2549 C C . PHE A 1 303 ? 2.935 -7.046 -10.455 1.00 35.03 303 PHE A C 1
ATOM 2551 O O . PHE A 1 303 ? 3.495 -6.889 -11.546 1.00 35.03 303 PHE A O 1
ATOM 2558 N N . VAL A 1 304 ? 1.767 -7.678 -10.333 1.00 39.25 304 VAL A N 1
ATOM 2559 C CA . VAL A 1 304 ? 0.831 -7.857 -11.446 1.00 39.25 304 VAL A CA 1
ATOM 2560 C C . VAL A 1 304 ? 0.305 -6.468 -11.804 1.00 39.25 304 VAL A C 1
ATOM 2562 O O . VAL A 1 304 ? -0.470 -5.864 -11.068 1.00 39.25 304 VAL A O 1
ATOM 2565 N N . VAL A 1 305 ? 0.794 -5.920 -12.913 1.00 38.19 305 VAL A N 1
ATOM 2566 C CA . VAL A 1 305 ? 0.258 -4.689 -13.498 1.00 38.19 305 VAL A CA 1
ATOM 2567 C C . VAL A 1 305 ? -0.995 -5.081 -14.275 1.00 38.19 305 VAL A C 1
ATOM 2569 O O . VAL A 1 305 ? -0.895 -5.529 -15.415 1.00 38.19 305 VAL A O 1
ATOM 2572 N N . CYS A 1 306 ? -2.166 -4.946 -13.652 1.00 31.17 306 CYS A N 1
ATOM 2573 C CA . CYS A 1 306 ? -3.423 -4.878 -14.393 1.00 31.17 306 CYS A CA 1
ATOM 2574 C C . CYS A 1 306 ? -3.382 -3.610 -15.255 1.00 31.17 306 CYS A C 1
ATOM 2576 O O . CYS A 1 306 ? -3.119 -2.518 -14.752 1.00 31.17 306 CYS A O 1
ATOM 2578 N N . SER A 1 307 ? -3.550 -3.770 -16.563 1.00 39.94 307 SER A N 1
ATOM 2579 C CA . SER A 1 307 ? -3.635 -2.665 -17.519 1.00 39.94 307 SER A CA 1
ATOM 2580 C C . SER A 1 307 ? -4.997 -1.989 -17.330 1.00 39.94 307 SER A C 1
ATOM 2582 O O . SER A 1 307 ? -6.013 -2.647 -17.507 1.00 39.94 307 SER A O 1
ATOM 2584 N N . GLU A 1 308 ? -5.029 -0.711 -16.942 1.00 48.62 308 GLU A N 1
ATOM 2585 C CA . GLU A 1 308 ? -6.264 0.090 -16.792 1.00 48.62 308 GLU A CA 1
ATOM 2586 C C . GLU A 1 308 ? -6.664 0.818 -18.100 1.00 48.62 308 GLU A C 1
ATOM 2588 O O . GLU A 1 308 ? -7.466 1.745 -18.065 1.00 48.62 308 GLU A O 1
ATOM 2593 N N . ASP A 1 309 ? -6.143 0.402 -19.260 1.00 41.47 309 ASP A N 1
ATOM 2594 C CA . ASP A 1 309 ? -6.346 1.103 -20.543 1.00 41.47 309 ASP A CA 1
ATOM 2595 C C . ASP A 1 309 ? -7.449 0.489 -21.434 1.00 41.47 309 ASP A C 1
ATOM 2597 O O . ASP A 1 309 ? -7.406 0.641 -22.650 1.00 41.47 309 ASP A O 1
ATOM 2601 N N . ASP A 1 310 ? -8.471 -0.143 -20.848 1.00 43.94 310 ASP A N 1
ATOM 2602 C CA . ASP A 1 310 ? -9.710 -0.504 -21.560 1.00 43.94 310 ASP A CA 1
ATOM 2603 C C . ASP A 1 310 ? -10.840 0.455 -21.142 1.00 43.94 310 ASP A C 1
ATOM 2605 O O . ASP A 1 310 ? -11.779 0.106 -20.427 1.00 43.94 310 ASP A O 1
ATOM 2609 N N . THR A 1 311 ? -10.729 1.712 -21.580 1.00 49.56 311 THR A N 1
ATOM 2610 C CA . THR A 1 311 ? -11.842 2.679 -21.604 1.00 49.56 311 THR A CA 1
ATOM 2611 C C . THR A 1 311 ? -12.245 2.961 -23.050 1.00 49.56 311 THR A C 1
ATOM 2613 O O . THR A 1 311 ? -12.265 4.101 -23.501 1.00 49.56 311 THR A O 1
ATOM 2616 N N . GLU A 1 312 ? -12.577 1.910 -23.799 1.00 44.72 312 GLU A N 1
ATOM 2617 C CA . GLU A 1 312 ? -13.245 2.047 -25.094 1.00 44.72 312 GLU A CA 1
ATOM 2618 C C . GLU A 1 312 ? -14.745 1.755 -24.937 1.00 44.72 312 GLU A C 1
ATOM 2620 O O . GLU A 1 312 ? -15.184 0.626 -24.738 1.00 44.72 312 GLU A O 1
ATOM 2625 N N . SER A 1 313 ? -15.511 2.849 -24.947 1.00 48.25 313 SER A N 1
ATOM 2626 C CA . SER A 1 313 ? -16.900 2.995 -25.401 1.00 48.25 313 SER A CA 1
ATOM 2627 C C . SER A 1 313 ? -17.756 1.722 -25.512 1.00 48.25 313 SER A C 1
ATOM 2629 O O . SER A 1 313 ? -17.875 1.130 -26.583 1.00 48.25 313 SER A O 1
ATOM 2631 N N . PHE A 1 314 ? -18.473 1.394 -24.437 1.00 42.41 314 PHE A N 1
ATOM 2632 C CA . PHE A 1 314 ? -19.653 0.528 -24.482 1.00 42.41 314 PHE A CA 1
ATOM 2633 C C . PHE A 1 314 ? -20.913 1.408 -24.448 1.00 42.41 314 PHE A C 1
ATOM 2635 O O . PHE A 1 314 ? -21.617 1.494 -23.443 1.00 42.41 314 PHE A O 1
ATOM 2642 N N . ALA A 1 315 ? -21.140 2.148 -25.533 1.00 44.78 315 ALA A N 1
ATOM 2643 C CA . ALA A 1 315 ? -22.430 2.753 -25.834 1.00 44.78 315 ALA A CA 1
ATOM 2644 C C . ALA A 1 315 ? -23.046 1.943 -26.980 1.00 44.78 315 ALA A C 1
ATOM 2646 O O . ALA A 1 315 ? -22.347 1.612 -27.932 1.00 44.78 315 ALA A O 1
ATOM 2647 N N . ASP A 1 316 ? -24.335 1.637 -26.852 1.00 49.81 316 ASP A N 1
ATOM 2648 C CA . ASP A 1 316 ? -25.189 0.924 -27.810 1.00 49.81 316 ASP A CA 1
ATOM 2649 C C . ASP A 1 316 ? -25.100 -0.611 -27.835 1.00 49.81 316 ASP A C 1
ATOM 2651 O O . ASP A 1 316 ? -24.533 -1.178 -28.755 1.00 49.81 316 ASP A O 1
ATOM 2655 N N . VAL A 1 317 ? -25.780 -1.276 -26.882 1.00 43.22 317 VAL A N 1
ATOM 2656 C CA . VAL A 1 317 ? -26.792 -2.334 -27.144 1.00 43.22 317 VAL A CA 1
ATOM 2657 C C . VAL A 1 317 ? -27.752 -2.439 -25.933 1.00 43.22 317 VAL A C 1
ATOM 2659 O O . VAL A 1 317 ? -27.437 -3.095 -24.951 1.00 43.22 317 VAL A O 1
ATOM 2662 N N . LEU A 1 318 ? -28.903 -1.757 -26.039 1.00 52.72 318 LEU A N 1
ATOM 2663 C CA . LEU A 1 318 ? -30.291 -2.103 -25.632 1.00 52.72 318 LEU A CA 1
ATOM 2664 C C . LEU A 1 318 ? -30.653 -2.747 -24.253 1.00 52.72 318 LEU A C 1
ATOM 2666 O O . LEU A 1 318 ? -29.825 -3.303 -23.543 1.00 52.72 318 LEU A O 1
ATOM 2670 N N . PRO A 1 319 ? -31.930 -2.604 -23.815 1.00 55.75 319 PRO A N 1
ATOM 2671 C CA . PRO A 1 319 ? -32.283 -2.342 -22.425 1.00 55.75 319 PRO A CA 1
ATOM 2672 C C . PRO A 1 319 ? -32.669 -3.604 -21.654 1.00 55.75 319 PRO A C 1
ATOM 2674 O O . PR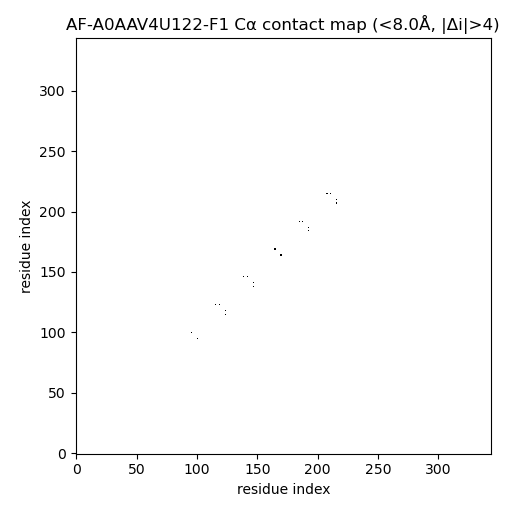O A 1 319 ? -33.421 -4.443 -22.147 1.00 55.75 319 PRO A O 1
ATOM 2677 N N . PHE A 1 320 ? -32.262 -3.672 -20.387 1.00 39.19 320 PHE A N 1
ATOM 2678 C CA . PHE A 1 320 ? -32.862 -4.589 -19.426 1.00 39.19 320 PHE A CA 1
ATOM 2679 C C . PHE A 1 320 ? -33.446 -3.831 -18.239 1.00 39.19 320 PHE A C 1
ATOM 2681 O O . PHE A 1 320 ? -32.852 -2.929 -17.649 1.00 39.19 320 PHE A O 1
ATOM 2688 N N . THR A 1 321 ? -34.688 -4.191 -17.969 1.00 44.81 321 THR A N 1
ATOM 2689 C CA . THR A 1 321 ? -35.626 -3.621 -17.018 1.00 44.81 321 THR A CA 1
ATOM 2690 C C . THR A 1 321 ? -35.124 -3.678 -15.578 1.00 44.81 321 THR A C 1
ATOM 2692 O O . THR A 1 321 ? -34.603 -4.692 -15.120 1.00 44.81 321 THR A O 1
ATOM 2695 N N . LYS A 1 322 ? -35.361 -2.578 -14.857 1.00 47.03 322 LYS A N 1
ATOM 2696 C CA . LYS A 1 322 ? -35.186 -2.410 -13.407 1.00 47.03 322 LYS A CA 1
ATOM 2697 C C . LYS A 1 322 ? -35.876 -3.529 -12.612 1.00 47.03 322 LYS A C 1
ATOM 2699 O O . LYS A 1 322 ? -36.969 -3.948 -12.992 1.00 47.03 322 LYS A O 1
ATOM 2704 N N . PRO A 1 323 ? -35.378 -3.812 -11.401 1.00 52.00 323 PRO A N 1
ATOM 2705 C CA . PRO A 1 323 ? -36.277 -3.833 -10.256 1.00 52.00 323 PRO A CA 1
ATOM 2706 C C . PRO A 1 323 ? -36.029 -2.626 -9.347 1.00 52.00 323 PRO A C 1
ATOM 2708 O O . PRO A 1 323 ? -34.938 -2.370 -8.846 1.00 52.00 323 PRO A O 1
ATOM 2711 N N . THR A 1 324 ? -37.104 -1.873 -9.163 1.00 50.09 324 THR A N 1
ATOM 2712 C CA . THR A 1 324 ? -37.316 -0.848 -8.145 1.00 50.09 324 THR A CA 1
ATOM 2713 C C . THR A 1 324 ? -37.148 -1.434 -6.744 1.00 50.09 324 THR A C 1
ATOM 2715 O O . THR A 1 324 ? -38.023 -2.145 -6.261 1.00 50.09 324 THR A O 1
ATOM 2718 N N . SER A 1 325 ? -36.070 -1.066 -6.053 1.00 46.59 325 SER A N 1
ATOM 2719 C CA . SER A 1 325 ? -36.032 -1.048 -4.590 1.00 46.59 325 SER A CA 1
ATOM 2720 C C . SER A 1 325 ? -36.095 0.407 -4.135 1.00 46.59 325 SER A C 1
ATOM 2722 O O . SER A 1 325 ? -35.131 1.161 -4.275 1.00 46.59 325 SER A O 1
ATOM 2724 N N . HIS A 1 326 ? -37.260 0.813 -3.632 1.00 42.47 326 HIS A N 1
ATOM 2725 C CA . HIS A 1 326 ? -37.447 2.089 -2.955 1.00 42.47 326 HIS A CA 1
ATOM 2726 C C . HIS A 1 326 ? -36.560 2.134 -1.706 1.00 42.47 326 HIS A C 1
ATOM 2728 O O . HIS A 1 326 ? -36.842 1.465 -0.717 1.00 42.47 326 HIS A O 1
ATOM 2734 N N . VAL A 1 327 ? -35.502 2.942 -1.748 1.00 42.06 327 VAL A N 1
ATOM 2735 C CA . VAL A 1 327 ? -34.794 3.397 -0.551 1.00 42.06 327 VAL A CA 1
ATOM 2736 C C . VAL A 1 327 ? -35.258 4.822 -0.290 1.00 42.06 327 VAL A C 1
ATOM 2738 O O . VAL A 1 327 ? -34.897 5.756 -1.002 1.00 42.06 327 VAL A O 1
ATOM 2741 N N . THR A 1 328 ? -36.112 4.986 0.713 1.00 45.97 328 THR A N 1
ATOM 2742 C CA . THR A 1 328 ? -36.481 6.294 1.253 1.00 45.97 328 THR A CA 1
ATOM 2743 C C . THR A 1 328 ? -35.305 6.834 2.063 1.00 45.97 328 THR A C 1
ATOM 2745 O O . THR A 1 328 ? -35.110 6.453 3.214 1.00 45.97 328 THR A O 1
ATOM 2748 N N . LEU A 1 329 ? -34.507 7.713 1.456 1.00 38.53 329 LEU A N 1
ATOM 2749 C CA . LEU A 1 329 ? -33.546 8.554 2.166 1.00 38.53 329 LEU A CA 1
ATOM 2750 C C . LEU A 1 329 ? -34.284 9.781 2.709 1.00 38.53 329 LEU A C 1
ATOM 2752 O O . LEU A 1 329 ? -34.596 10.718 1.977 1.00 38.53 329 LEU A O 1
ATOM 2756 N N . SER A 1 330 ? -34.577 9.764 4.005 1.00 39.28 330 SER A N 1
ATOM 2757 C CA . SER A 1 330 ? -35.003 10.941 4.756 1.00 39.28 330 SER A CA 1
ATOM 2758 C C . SER A 1 330 ? -33.816 11.895 4.909 1.00 39.28 330 SER A C 1
ATOM 2760 O O . SER A 1 330 ? -32.915 11.660 5.716 1.00 39.28 330 SER A O 1
ATOM 2762 N N . VAL A 1 331 ? -33.809 12.965 4.116 1.00 44.03 331 VAL A N 1
ATOM 2763 C CA . VAL A 1 331 ? -32.883 14.093 4.259 1.00 44.03 331 VAL A CA 1
ATOM 2764 C C . VAL A 1 331 ? -33.355 14.942 5.438 1.00 44.03 331 VAL A C 1
ATOM 2766 O O . VAL A 1 331 ? -34.345 15.663 5.341 1.00 44.03 331 VAL A O 1
ATOM 2769 N N . ALA A 1 332 ? -32.657 14.844 6.567 1.00 44.34 332 ALA A N 1
ATOM 2770 C CA . ALA A 1 332 ? -32.805 15.799 7.655 1.00 44.34 332 ALA A CA 1
ATOM 2771 C C . ALA A 1 332 ? -32.053 17.086 7.286 1.00 44.34 332 ALA A C 1
ATOM 2773 O O . ALA A 1 332 ? -30.823 17.120 7.247 1.00 44.34 332 ALA A O 1
ATOM 2774 N N . CYS A 1 333 ? -32.805 18.149 7.003 1.00 43.00 333 CYS A N 1
ATOM 2775 C CA . CYS A 1 333 ? -32.291 19.510 6.945 1.00 43.00 333 CYS A CA 1
ATOM 2776 C C . CYS A 1 333 ? -31.768 19.913 8.332 1.00 43.00 333 CYS A C 1
ATOM 2778 O O . CYS A 1 333 ? -32.558 20.151 9.243 1.00 43.00 333 CYS A O 1
ATOM 2780 N N . LEU A 1 334 ? -30.448 20.022 8.493 1.00 49.12 334 LEU A N 1
ATOM 2781 C CA . LEU A 1 334 ? -29.859 20.783 9.594 1.00 49.12 334 LEU A CA 1
ATOM 2782 C C . LEU A 1 334 ? -29.588 22.204 9.110 1.00 49.12 334 LEU A C 1
ATOM 2784 O O . LEU A 1 334 ? -28.913 22.432 8.106 1.00 49.12 334 LEU A O 1
ATOM 2788 N N . GLY A 1 335 ? -30.225 23.137 9.809 1.00 43.41 335 GLY A N 1
ATOM 2789 C CA . GLY A 1 335 ? -30.323 24.535 9.453 1.00 43.41 335 GLY A CA 1
ATOM 2790 C C . GLY A 1 335 ? -29.045 25.341 9.662 1.00 43.41 335 GLY A C 1
ATOM 2791 O O . GLY A 1 335 ? -28.209 25.060 10.514 1.00 43.41 335 GLY A O 1
ATOM 2792 N N . SER A 1 336 ? -28.984 26.400 8.857 1.00 43.75 336 SER A N 1
ATOM 2793 C CA . SER A 1 336 ? -28.697 27.781 9.254 1.00 43.75 336 SER A CA 1
ATOM 2794 C C . SER A 1 336 ? -27.530 28.041 10.219 1.00 43.75 336 SER A C 1
ATOM 2796 O O . SER A 1 336 ? -27.667 27.968 11.435 1.00 43.75 336 SER A O 1
ATOM 2798 N N . GLY A 1 337 ? -26.460 28.595 9.645 1.00 47.06 337 GLY A N 1
ATOM 2799 C CA . GLY A 1 337 ? -26.130 29.997 9.903 1.00 47.06 337 GLY A CA 1
ATOM 2800 C C . GLY A 1 337 ? -25.225 30.289 11.097 1.00 47.06 337 GLY A C 1
ATOM 2801 O O . GLY A 1 337 ? -25.697 30.523 12.202 1.00 47.06 337 GLY A O 1
ATOM 2802 N N . ARG A 1 338 ? -23.933 30.489 10.820 1.00 50.78 338 ARG A N 1
ATOM 2803 C CA . ARG A 1 338 ? -23.129 31.505 11.512 1.00 50.78 338 ARG A CA 1
ATOM 2804 C C . ARG A 1 338 ? -22.251 32.237 10.502 1.00 50.78 338 ARG A C 1
ATOM 2806 O O . ARG A 1 338 ? -21.350 31.651 9.912 1.00 50.78 338 ARG A O 1
ATOM 2813 N N . LYS A 1 339 ? -22.553 33.521 10.299 1.00 61.12 339 LYS A N 1
ATOM 2814 C CA . LYS A 1 339 ? -21.633 34.495 9.702 1.00 61.12 339 LYS A CA 1
ATOM 2815 C C . LYS A 1 339 ? -20.508 34.773 10.713 1.00 61.12 339 LYS A C 1
ATOM 2817 O O . LYS A 1 339 ? -20.825 34.897 11.897 1.00 61.12 339 LYS A O 1
ATOM 2822 N N . PRO A 1 340 ? -19.242 34.909 10.295 1.00 62.69 340 PRO A N 1
ATOM 2823 C CA . PRO A 1 340 ? -18.225 35.510 11.143 1.00 62.69 340 PRO A CA 1
ATOM 2824 C C . PRO A 1 340 ? -18.450 37.027 11.214 1.00 62.69 340 PRO A C 1
ATOM 2826 O O . PRO A 1 340 ? -18.560 37.699 10.188 1.00 62.69 340 PRO A O 1
ATOM 2829 N N . SER A 1 341 ? -18.561 37.541 12.437 1.00 60.47 341 SER A N 1
ATOM 2830 C CA . SER A 1 341 ? -18.474 38.963 12.759 1.00 60.47 341 SER A CA 1
ATOM 2831 C C . SER A 1 341 ? -17.040 39.436 12.538 1.00 60.47 341 SER A C 1
ATOM 2833 O O . SER A 1 341 ? -16.111 38.919 13.158 1.00 60.47 341 SER A O 1
ATOM 2835 N N . SER A 1 342 ? -16.876 40.401 11.644 1.00 66.88 342 SER A N 1
ATOM 2836 C CA . SER A 1 342 ? -15.728 41.299 11.599 1.00 66.88 342 SER A CA 1
ATOM 2837 C C . SER A 1 342 ? -15.915 42.385 12.656 1.00 66.88 342 SER A C 1
ATOM 2839 O O . SER A 1 342 ? -16.914 43.088 12.578 1.00 66.88 342 SER A O 1
ATOM 2841 N N . ASP A 1 343 ? -14.983 42.473 13.598 1.00 66.44 343 ASP A N 1
ATOM 2842 C CA . ASP A 1 343 ? -14.688 43.570 14.539 1.00 66.44 343 ASP A CA 1
ATOM 2843 C C . ASP A 1 343 ? -13.428 43.077 15.291 1.00 66.44 343 ASP A C 1
ATOM 2845 O O . ASP A 1 343 ? -13.398 41.908 15.675 1.00 66.44 343 ASP A O 1
ATOM 2849 N N . GLN A 1 344 ? -12.322 43.787 15.509 1.00 55.38 344 GLN A N 1
ATOM 2850 C CA . GLN A 1 344 ? -11.875 45.170 15.336 1.00 55.38 344 GLN A CA 1
ATOM 2851 C C . GLN A 1 344 ? -10.341 45.148 15.260 1.00 55.38 344 GLN A C 1
ATOM 2853 O O . GLN A 1 344 ? -9.750 44.194 15.826 1.00 55.38 344 GLN A O 1
#

Organism: NCBI:txid1538125

Solvent-accessible surface area (backbone atoms only — not comparable to full-atom values): 21689 Å² total; per-residue (Å²): 135,84,86,82,86,79,86,79,84,84,82,82,85,77,64,72,75,65,49,59,61,52,51,54,58,46,49,54,54,53,48,55,53,48,51,53,50,52,50,54,51,51,51,50,53,50,51,50,51,51,54,48,51,52,52,50,50,53,52,49,52,52,51,52,50,50,53,50,51,52,51,48,53,55,50,51,54,51,48,51,52,51,49,50,54,52,50,54,52,50,52,53,61,72,71,50,48,73,66,56,48,50,55,53,50,48,55,51,50,52,51,51,51,54,50,61,71,70,46,49,72,68,55,48,46,58,50,51,49,53,49,50,51,52,53,49,52,53,59,70,71,47,49,71,69,55,49,49,56,50,52,48,52,54,49,51,53,51,50,52,54,61,71,70,48,49,75,64,57,49,49,53,54,51,50,52,53,50,53,51,51,50,51,52,63,72,70,48,50,74,66,58,48,48,53,56,51,49,52,52,50,53,50,52,50,53,54,59,73,70,48,50,72,65,58,48,49,51,55,50,47,52,51,50,52,52,51,50,52,52,52,49,54,49,52,59,54,67,68,55,66,72,82,60,76,78,77,75,70,69,74,64,78,78,76,74,72,78,69,74,79,75,77,74,76,73,73,78,75,84,68,90,72,84,75,87,69,81,88,75,84,76,79,86,71,86,78,78,82,65,88,72,81,79,80,79,81,82,76,83,75,85,76,80,79,78,80,85,83,81,82,74,82,90,74,89,82,84,91,80,83,82,82,90,74,89,76,86,78,83,80,79,85,79,77,83,89,82,80,84,81,87,82,133

Secondary structure (DSSP, 8-state):
-PPP-PPPPPPPPPPHHHHHHHHHHHHHHHHHHHHHHHHHHHHHHHHHHHHHHHHHHHHHHHHHHHHHHHHHHHHHHHHHHHHHHHHHHHHHHHS--HHHHHHHHHHHHHHHHHHHHS--HHHHHHHHHHHHHHHHHHHHT--HHHHHHHHHHHHHHHHHHHHS--HHHHHHHHHHHHHHHHHHHHS--HHHHHHHHHHHHHHHHHHHHT--HHHHHHHHHHHHHHHHHHHHHHHHHHS----S----------------------------------------------------------------------------------------------PPPP--

Mean predicted aligned error: 16.53 Å

InterPro domains:
  IPR048998 STPR domain [PF21107] (100-173)